Protein AF-A0A800JNF4-F1 (afdb_monomer)

Foldseek 3Di:
DLVLLVLLVVLPDQEAEDEWEAFQNDGDPCCCVVCVQCVDPNNLQRAYAYEYAQDQCQDPAPDDDPPDDGPDVVSDGFDFLVRLLVVLVVCVVPPQPRPRQDDQVQAGEYEYQAQQSNCVRLPQVRLLNSLVVNQVVCVVVVGHGYQYEYEPDDLVCLLPCVVSPHAEYEYLDQDDPQPDDQEAEPLVRLVVQLVCQVVSCVSNVHAYAYEAWQWWALCLSCPVVDDDQDCDPPNGRGYDNGDLQSSLVSLLSNVVVQCVPPNPSGHHHYNHCDPVNTPTHQAADPPQGNSNSNSSSVSD

Sequence (300 aa):
MGQRLALARDHGIDGIVAGFFWCRGKRVFEQALNQGILGSAEGSTMDYCLMWANRLPRHVLPVKRRDLPVIVGSRLVSTDEEDFLALVEHLAQEHFTRPNYLRVQGRCYLSIYDSTHFVRELGWEGTRRAIESARLWLKNQGLPDLYLVAIDPAPEIAGDVRQLGFDGVTHYVHLPEWKGPQQQDYWECATRRAGQWAAIARMADLPYAPSIATGWDASARAADFGPERPDKYPWSPVVTGEHPELFHQAVRRGISFVEANEGEDGLLMIASLNEWSEGHYLEPDERFGYGWLEALRGAL

Radius of gyration: 19.11 Å; Cα contacts (8 Å, |Δi|>4): 529; chains: 1; bounding box: 44×46×50 Å

Nearest PDB structures (foldseek):
  5ngw-assembly1_A  TM=6.223E-01  e=4.917E-10  Ochrovirga pacifica
  3txv-assembly1_A  TM=4.631E-01  e=5.864E-02  Sinorhizobium meliloti
  5u0v-assembly1_A  TM=3.817E-01  e=1.826E-01  Escherichia coli CFT073
  7s2m-assembly1_A  TM=2.767E-01  e=7.016E-02  uncultured bacterium
  4ej0-assembly1_A  TM=2.921E-01  e=2.389E+00  Burkholderia thailandensis E264

Mean predicted aligned error: 4.69 Å

pLDDT: mean 91.98, std 11.62, range [44.41, 98.81]

Solvent-accessible surface area (backbone atoms only — not comparable to full-atom values): 16186 Å² total; per-residue (Å²): 92,31,69,59,51,47,53,42,42,79,30,70,45,75,57,47,78,42,83,37,44,65,55,84,91,46,71,54,79,55,58,57,51,56,54,32,37,54,57,20,79,46,34,60,64,41,28,29,38,41,27,36,40,72,59,73,76,69,44,100,49,97,63,89,57,88,89,50,86,70,62,58,72,90,72,64,74,84,68,45,49,67,42,51,30,52,49,49,54,50,43,45,74,78,39,64,74,44,90,39,41,40,54,58,96,72,12,38,45,37,30,33,54,48,30,49,56,53,39,66,63,39,32,71,68,41,35,28,50,23,50,52,50,37,39,53,50,30,51,75,72,74,43,65,43,74,33,34,29,33,15,57,51,44,81,94,47,25,69,42,38,45,81,39,63,41,59,29,35,36,39,67,68,62,58,68,62,83,90,54,62,51,68,40,52,34,65,63,41,51,53,54,51,62,73,40,49,69,55,50,23,60,45,29,66,35,57,56,29,50,33,49,53,55,43,26,34,27,41,73,69,36,71,89,68,57,90,75,75,58,94,39,76,47,53,20,48,29,47,38,82,58,45,39,71,59,40,19,54,50,48,39,51,47,52,56,50,25,47,76,76,57,33,93,85,41,56,77,43,69,29,29,64,70,43,64,61,38,44,14,42,39,60,67,48,95,89,57,39,56,35,49,36,53,21,48,40,73,44,109

Structure (mmCIF, N/CA/C/O backbone):
data_AF-A0A800JNF4-F1
#
_entry.id   AF-A0A800JNF4-F1
#
loop_
_atom_site.group_PDB
_atom_site.id
_atom_site.type_symbol
_atom_site.label_atom_id
_atom_site.label_alt_id
_atom_site.label_comp_id
_atom_site.label_asym_id
_atom_site.label_entity_id
_atom_site.label_seq_id
_atom_site.pdbx_PDB_ins_code
_atom_site.Cartn_x
_atom_site.Cartn_y
_atom_site.Cartn_z
_atom_site.occupancy
_atom_site.B_iso_or_equiv
_atom_site.auth_seq_id
_atom_site.auth_comp_id
_atom_site.auth_asym_id
_atom_site.auth_atom_id
_atom_site.pdbx_PDB_model_num
ATOM 1 N N . MET A 1 1 ? -13.215 8.366 -12.348 1.00 89.06 1 MET A N 1
ATOM 2 C CA . MET A 1 1 ? -12.865 7.592 -11.139 1.00 89.06 1 MET A CA 1
ATOM 3 C C . MET A 1 1 ? -13.905 6.518 -10.858 1.00 89.06 1 MET A C 1
ATOM 5 O O . MET A 1 1 ? -13.529 5.364 -10.920 1.00 89.06 1 MET A O 1
ATOM 9 N N . GLY A 1 2 ? -15.189 6.853 -10.681 1.00 90.69 2 GLY A N 1
ATOM 10 C CA . GLY A 1 2 ? -16.261 5.866 -10.444 1.00 90.69 2 GLY A CA 1
ATOM 11 C C . GLY A 1 2 ? -16.225 4.612 -11.334 1.00 90.69 2 GLY A C 1
ATOM 12 O O . GLY A 1 2 ? -16.152 3.503 -10.825 1.00 90.69 2 GLY A O 1
ATOM 13 N N . GLN A 1 3 ? -16.110 4.777 -12.658 1.00 92.69 3 GLN A N 1
ATOM 14 C CA . GLN A 1 3 ? -15.966 3.649 -13.598 1.00 92.69 3 GLN A CA 1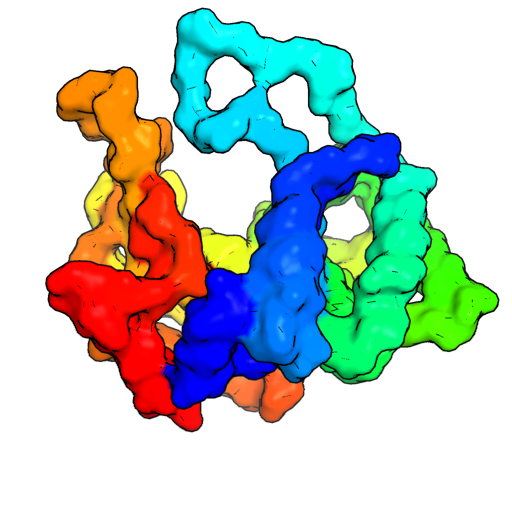
ATOM 15 C C . GLN A 1 3 ? -14.745 2.749 -13.331 1.00 92.69 3 GLN A C 1
ATOM 17 O O . GLN A 1 3 ? -14.833 1.542 -13.511 1.00 92.69 3 GLN A O 1
ATOM 22 N N . ARG A 1 4 ? -13.613 3.318 -12.891 1.00 94.19 4 ARG A N 1
ATOM 23 C CA . ARG A 1 4 ? -12.404 2.551 -12.536 1.00 94.19 4 ARG A CA 1
ATOM 24 C C . ARG A 1 4 ? -12.654 1.702 -11.287 1.00 94.19 4 ARG A C 1
ATOM 26 O O . ARG A 1 4 ? -12.223 0.559 -11.233 1.00 94.19 4 ARG A O 1
ATOM 33 N N . LEU A 1 5 ? -13.393 2.248 -10.318 1.00 95.31 5 LEU A N 1
ATOM 34 C CA . LEU A 1 5 ? -13.779 1.551 -9.088 1.00 95.31 5 LEU A CA 1
ATOM 35 C C . LEU A 1 5 ? -14.801 0.441 -9.350 1.00 95.31 5 LEU A C 1
ATOM 37 O O . LEU A 1 5 ? -14.651 -0.652 -8.815 1.00 95.31 5 LEU A O 1
ATOM 41 N N . ALA A 1 6 ? -15.809 0.699 -10.191 1.00 95.25 6 ALA A N 1
ATOM 42 C CA . ALA A 1 6 ? -16.735 -0.340 -10.644 1.00 95.25 6 ALA A CA 1
ATOM 43 C C . ALA A 1 6 ? -15.976 -1.476 -11.332 1.00 95.25 6 ALA A C 1
ATOM 45 O O . ALA A 1 6 ? -16.138 -2.630 -10.961 1.00 95.25 6 ALA A O 1
ATOM 46 N N . LEU A 1 7 ? -15.075 -1.138 -12.258 1.00 96.38 7 LEU A N 1
ATOM 47 C CA . LEU A 1 7 ? -14.292 -2.133 -12.976 1.00 96.38 7 LEU A CA 1
ATOM 48 C C . LEU A 1 7 ? -13.421 -2.983 -12.039 1.00 96.38 7 LEU A C 1
ATOM 50 O O . LEU A 1 7 ? -13.389 -4.200 -12.194 1.00 96.38 7 LEU A O 1
ATOM 54 N N . ALA A 1 8 ? -12.743 -2.364 -11.067 1.00 96.56 8 ALA A N 1
ATOM 55 C CA . ALA A 1 8 ? -11.958 -3.081 -10.063 1.00 96.56 8 ALA A CA 1
ATOM 56 C C . ALA A 1 8 ? -12.835 -4.045 -9.244 1.00 96.56 8 ALA A C 1
ATOM 58 O O . ALA A 1 8 ? -12.492 -5.215 -9.086 1.00 96.56 8 ALA A O 1
ATOM 59 N N . ARG A 1 9 ? -13.999 -3.574 -8.784 1.00 96.19 9 ARG A N 1
ATOM 60 C CA . ARG A 1 9 ? -14.965 -4.377 -8.022 1.00 96.19 9 ARG A CA 1
ATOM 61 C C . ARG A 1 9 ? -15.516 -5.553 -8.825 1.00 96.19 9 ARG A C 1
ATOM 63 O O . ARG A 1 9 ? -15.558 -6.668 -8.320 1.00 96.19 9 ARG A O 1
ATOM 70 N N . ASP A 1 10 ? -15.873 -5.331 -10.087 1.00 96.56 10 ASP A N 1
ATOM 71 C CA . ASP A 1 10 ? -16.399 -6.368 -10.987 1.00 96.56 10 ASP A CA 1
ATOM 72 C C . ASP A 1 10 ? -15.370 -7.478 -11.286 1.00 96.56 10 ASP A C 1
ATOM 74 O O . ASP A 1 10 ? -15.731 -8.559 -11.763 1.00 96.56 10 ASP A O 1
ATOM 78 N N . HIS A 1 11 ? -14.092 -7.221 -10.988 1.00 97.75 11 HIS A N 1
ATOM 79 C CA . HIS A 1 11 ? -12.979 -8.165 -11.109 1.00 97.75 11 HIS A CA 1
ATOM 80 C C . HIS A 1 11 ? -12.435 -8.640 -9.755 1.00 97.75 11 HIS A C 1
ATOM 82 O O . HIS A 1 11 ? -11.360 -9.232 -9.704 1.00 97.75 11 HIS A O 1
ATOM 88 N N . GLY A 1 12 ? -13.204 -8.434 -8.682 1.00 96.00 12 GLY A N 1
ATOM 89 C CA . GLY A 1 12 ? -12.958 -9.030 -7.372 1.00 96.00 12 GLY A CA 1
ATOM 90 C C . GLY A 1 12 ? -11.971 -8.276 -6.484 1.00 96.00 12 GLY A C 1
ATOM 91 O O . GLY A 1 12 ? -11.362 -8.874 -5.609 1.00 96.00 12 GLY A O 1
ATOM 92 N N . ILE A 1 13 ? -11.806 -6.965 -6.689 1.00 97.44 13 ILE A N 1
ATOM 93 C CA . ILE A 1 13 ? -11.203 -6.097 -5.671 1.00 97.44 13 ILE A CA 1
ATOM 94 C C . ILE A 1 13 ? -12.271 -5.722 -4.640 1.00 97.44 13 ILE A C 1
ATOM 96 O O . ILE A 1 13 ? -13.228 -5.017 -4.971 1.00 97.44 13 ILE A O 1
ATOM 100 N N . ASP A 1 14 ? -12.064 -6.129 -3.389 1.00 95.94 14 ASP A N 1
ATOM 101 C CA . ASP A 1 14 ? -12.986 -5.835 -2.284 1.00 95.94 14 ASP A CA 1
ATOM 102 C C . ASP A 1 14 ? -12.938 -4.364 -1.859 1.00 95.94 14 ASP A C 1
ATOM 104 O O . ASP A 1 14 ? -13.970 -3.733 -1.625 1.00 95.94 14 ASP A O 1
ATOM 108 N N . GLY A 1 15 ? -11.737 -3.778 -1.825 1.00 96.38 15 GLY A N 1
ATOM 109 C CA . GLY A 1 15 ? -11.555 -2.389 -1.432 1.00 96.38 15 GLY A CA 1
ATOM 110 C C . GLY A 1 15 ? -10.270 -1.745 -1.936 1.00 96.38 15 GLY A C 1
ATOM 111 O O . GLY A 1 15 ? -9.364 -2.407 -2.437 1.00 96.38 15 GLY A O 1
ATOM 112 N N . ILE A 1 16 ? -10.200 -0.417 -1.824 1.00 97.19 16 ILE A N 1
ATOM 113 C CA . ILE A 1 16 ? -9.059 0.383 -2.295 1.00 97.19 16 ILE A CA 1
ATOM 114 C C . ILE A 1 16 ? -8.264 0.956 -1.126 1.00 97.19 16 ILE A C 1
ATOM 116 O O . ILE A 1 16 ? -8.815 1.607 -0.239 1.00 97.19 16 ILE A O 1
ATOM 120 N N . VAL A 1 17 ? -6.941 0.813 -1.192 1.00 97.56 17 VAL A N 1
ATOM 121 C CA . VAL A 1 17 ? -6.011 1.563 -0.344 1.00 97.56 17 VAL A CA 1
ATOM 122 C C . VAL A 1 17 ? -5.719 2.908 -1.010 1.00 97.56 17 VAL A C 1
ATOM 124 O O . VAL A 1 17 ? -5.073 2.965 -2.056 1.00 97.56 17 VAL A O 1
ATOM 127 N N . ALA A 1 18 ? -6.193 4.006 -0.426 1.00 96.38 18 ALA A N 1
ATOM 128 C CA . ALA A 1 18 ? -5.922 5.347 -0.934 1.00 96.38 18 ALA A CA 1
ATOM 129 C C . ALA A 1 18 ? -4.733 5.990 -0.206 1.00 96.38 18 ALA A C 1
ATOM 131 O O . ALA A 1 18 ? -4.670 6.023 1.025 1.00 96.38 18 ALA A O 1
ATOM 132 N N . GLY A 1 19 ? -3.797 6.548 -0.977 1.00 94.38 19 GLY A N 1
ATOM 133 C CA . GLY A 1 19 ? -2.695 7.336 -0.433 1.00 94.38 19 GLY A CA 1
ATOM 134 C C . GLY A 1 19 ? -3.208 8.600 0.259 1.00 94.38 19 GLY A C 1
ATOM 135 O O . GLY A 1 19 ? -3.925 9.404 -0.339 1.00 94.38 19 GLY A O 1
ATOM 136 N N . PHE A 1 20 ? -2.818 8.785 1.516 1.00 94.25 20 PHE A N 1
ATOM 137 C CA . PHE A 1 20 ? -3.181 9.925 2.343 1.00 94.25 20 PHE A CA 1
ATOM 138 C C . PHE A 1 20 ? -1.931 10.707 2.739 1.00 94.25 20 PHE A C 1
ATOM 140 O O . PHE A 1 20 ? -0.998 10.160 3.327 1.00 94.25 20 PHE A O 1
ATOM 147 N N . PHE A 1 21 ? -1.909 12.002 2.431 1.00 90.81 21 PHE A N 1
ATOM 148 C CA . PHE A 1 21 ? -0.771 12.867 2.724 1.00 90.81 21 PHE A CA 1
ATOM 149 C C . PHE A 1 21 ? -1.098 13.788 3.889 1.00 90.81 21 PHE A C 1
ATOM 151 O O . PHE A 1 21 ? -1.992 14.632 3.799 1.00 90.81 21 PHE A O 1
ATOM 158 N N . TRP A 1 22 ? -0.316 13.652 4.953 1.00 89.56 22 TRP A N 1
ATOM 159 C CA . TRP A 1 22 ? -0.441 14.443 6.167 1.00 89.56 22 TRP A CA 1
ATOM 160 C C . TRP A 1 22 ? 0.916 14.895 6.671 1.00 89.56 22 TRP A C 1
ATOM 162 O O . TRP A 1 22 ? 1.893 14.149 6.613 1.00 89.56 22 TRP A O 1
ATOM 172 N N . CYS A 1 23 ? 0.940 16.125 7.171 1.00 83.25 23 CYS A N 1
ATOM 173 C CA . CYS A 1 23 ? 2.119 16.784 7.690 1.00 83.25 23 CYS A CA 1
ATOM 174 C C . CYS A 1 23 ? 1.680 17.928 8.627 1.00 83.25 23 CYS A C 1
ATOM 176 O O . CYS A 1 23 ? 1.475 19.058 8.167 1.00 83.25 23 CYS A O 1
ATOM 178 N N . ARG A 1 24 ? 1.502 17.665 9.930 1.00 84.75 24 ARG A N 1
ATOM 179 C CA . ARG A 1 24 ? 1.086 18.670 10.936 1.00 84.75 24 ARG A CA 1
ATOM 180 C C . ARG A 1 24 ? -0.127 19.493 10.517 1.00 84.75 24 ARG A C 1
ATOM 182 O O . ARG A 1 24 ? -0.067 20.721 10.435 1.00 84.75 24 ARG A O 1
ATOM 189 N N . GLY A 1 25 ? -1.208 18.804 10.163 1.00 83.25 25 GLY A N 1
ATOM 190 C CA . GLY A 1 25 ? -2.455 19.421 9.698 1.00 83.25 25 GLY A CA 1
ATOM 191 C C . GLY A 1 25 ? -2.437 19.898 8.246 1.00 83.25 25 GLY A C 1
ATOM 192 O O . GLY A 1 25 ? -3.485 20.236 7.699 1.00 83.25 25 GLY A O 1
ATOM 193 N N . LYS A 1 26 ? -1.276 19.909 7.578 1.00 82.12 26 LYS A N 1
ATOM 194 C CA . LYS A 1 26 ? -1.194 20.193 6.141 1.00 82.12 26 LYS A CA 1
ATOM 195 C C . LYS A 1 26 ? -1.494 18.928 5.351 1.00 82.12 26 LYS A C 1
ATOM 197 O O . LYS A 1 26 ? -0.924 17.872 5.623 1.00 82.12 26 LYS A O 1
ATOM 202 N N . ARG A 1 27 ? -2.335 19.074 4.330 1.00 84.38 27 ARG A N 1
ATOM 203 C CA . ARG A 1 27 ? -2.738 18.006 3.411 1.00 84.38 27 ARG A CA 1
ATOM 204 C C . ARG A 1 27 ? -2.430 18.410 1.975 1.00 84.38 27 ARG A C 1
ATOM 206 O O . ARG A 1 27 ? -2.434 19.594 1.638 1.00 84.38 27 ARG A O 1
ATOM 213 N N . VAL A 1 28 ? -2.130 17.422 1.139 1.00 82.81 28 VAL A N 1
ATOM 214 C CA . VAL A 1 28 ? -1.917 17.586 -0.307 1.00 82.81 28 VAL A CA 1
ATOM 215 C C . VAL A 1 28 ? -2.563 16.423 -1.051 1.00 82.81 28 VAL A C 1
ATOM 217 O O . VAL A 1 28 ? -2.805 15.372 -0.468 1.00 82.81 28 VAL A O 1
ATOM 220 N N . PHE A 1 29 ? -2.861 16.618 -2.338 1.00 84.19 29 PHE A N 1
ATOM 221 C CA . PHE A 1 29 ? -3.461 15.599 -3.213 1.00 84.19 29 PHE A CA 1
ATOM 222 C C . PHE A 1 29 ? -4.814 15.027 -2.730 1.00 84.19 29 PHE A C 1
ATOM 224 O O . PHE A 1 29 ? -5.288 14.018 -3.244 1.00 84.19 29 PHE A O 1
ATOM 231 N N . GLU A 1 30 ? -5.496 15.717 -1.809 1.00 86.38 30 GLU A N 1
ATOM 232 C CA . GLU A 1 30 ? -6.756 15.265 -1.195 1.00 86.38 30 GLU A CA 1
ATOM 233 C C . GLU A 1 30 ? -7.932 15.169 -2.180 1.00 86.38 30 GLU A C 1
ATOM 235 O O . GLU A 1 30 ? -8.890 14.442 -1.938 1.00 86.38 30 GLU A O 1
ATOM 240 N N . GLN A 1 31 ? -7.861 15.867 -3.317 1.00 89.75 31 GLN A N 1
ATOM 241 C CA . GLN A 1 31 ? -8.925 15.866 -4.324 1.00 89.75 31 GLN A CA 1
ATOM 242 C C . GLN A 1 31 ? -9.143 14.481 -4.947 1.00 89.75 31 GLN A C 1
ATOM 244 O O . GLN A 1 31 ? -10.287 14.120 -5.224 1.00 89.75 31 GLN A O 1
ATOM 249 N N . ALA A 1 32 ? -8.081 13.686 -5.125 1.00 89.50 32 ALA A N 1
ATOM 250 C CA . ALA A 1 32 ? -8.201 12.337 -5.677 1.00 89.50 32 ALA A CA 1
ATOM 251 C C . ALA A 1 32 ? -9.061 11.439 -4.772 1.00 89.50 32 ALA A C 1
ATOM 253 O O . ALA A 1 32 ? -9.963 10.759 -5.260 1.00 89.50 32 ALA A O 1
ATOM 254 N N . LEU A 1 33 ? -8.841 11.510 -3.455 1.00 93.06 33 LEU A N 1
ATOM 255 C CA . LEU A 1 33 ? -9.650 10.806 -2.465 1.00 93.06 33 LEU A CA 1
ATOM 256 C C . LEU A 1 33 ? -11.048 11.426 -2.345 1.00 93.06 33 LEU A C 1
ATOM 258 O O . LEU A 1 33 ? -12.040 10.748 -2.590 1.00 93.06 33 LEU A O 1
ATOM 262 N N . ASN A 1 34 ? -11.140 12.716 -2.019 1.00 92.88 34 ASN A N 1
ATOM 263 C CA . ASN A 1 34 ? -12.397 13.352 -1.616 1.00 92.88 34 ASN A CA 1
ATOM 264 C C . ASN A 1 34 ? -13.387 13.519 -2.772 1.00 92.88 34 ASN A C 1
ATOM 266 O O . ASN A 1 34 ? -14.576 13.270 -2.603 1.00 92.88 34 ASN A O 1
ATOM 270 N N . GLN A 1 35 ? -12.910 13.946 -3.943 1.00 91.56 35 GLN A N 1
ATOM 271 C CA . GLN A 1 35 ? -13.765 14.188 -5.109 1.00 91.56 35 GLN A CA 1
ATOM 272 C C . GLN A 1 35 ? -13.778 12.981 -6.046 1.00 91.56 35 GLN A C 1
ATOM 274 O O . GLN A 1 35 ? -14.825 12.623 -6.576 1.00 91.56 35 GLN A O 1
ATOM 279 N N . GLY A 1 36 ? -12.618 12.351 -6.249 1.00 90.25 36 GLY A N 1
ATOM 280 C CA . GLY A 1 36 ? -12.483 11.214 -7.150 1.00 90.25 36 GLY A CA 1
ATOM 281 C C . GLY A 1 36 ? -13.135 9.952 -6.594 1.00 90.25 36 GLY A C 1
ATOM 282 O O . GLY A 1 36 ? -14.069 9.433 -7.202 1.00 90.25 36 GLY A O 1
ATOM 283 N N . ILE A 1 37 ? -12.616 9.435 -5.480 1.00 92.69 37 ILE A N 1
ATOM 284 C CA . ILE A 1 37 ? -13.077 8.170 -4.896 1.00 92.69 37 ILE A CA 1
ATOM 285 C C . ILE A 1 37 ? -14.385 8.411 -4.140 1.00 92.69 37 ILE A C 1
ATOM 287 O O . ILE A 1 37 ? -15.452 8.012 -4.603 1.00 92.69 37 ILE A O 1
ATOM 291 N N . LEU A 1 38 ? -14.321 9.141 -3.027 1.00 93.38 38 LEU A N 1
ATOM 292 C CA . LEU A 1 38 ? -15.431 9.303 -2.084 1.00 93.38 38 LEU A CA 1
ATOM 293 C C . LEU A 1 38 ? -16.579 10.159 -2.631 1.00 93.38 38 LEU A C 1
ATOM 295 O O . LEU A 1 38 ? -17.699 10.047 -2.140 1.00 93.38 38 LEU A O 1
ATOM 299 N N . GLY A 1 39 ? -16.301 11.010 -3.621 1.00 93.12 39 GLY A N 1
ATOM 300 C CA . GLY A 1 39 ? -17.294 11.842 -4.301 1.00 93.12 39 GLY A CA 1
ATOM 301 C C . GLY A 1 39 ? -18.020 11.139 -5.452 1.00 93.12 39 GLY A C 1
ATOM 302 O O . GLY A 1 39 ? -18.975 11.695 -5.990 1.00 93.12 39 GLY A O 1
ATOM 303 N N . SER A 1 40 ? -17.589 9.934 -5.842 1.00 94.25 40 SER A N 1
ATOM 304 C CA . SER A 1 40 ? -18.265 9.134 -6.871 1.00 94.25 40 SER A CA 1
ATOM 305 C C . SER A 1 40 ? -19.338 8.222 -6.272 1.00 94.25 40 SER A C 1
ATOM 307 O O . SER A 1 40 ? -19.213 7.775 -5.131 1.00 94.25 40 SER A O 1
ATOM 309 N N . ALA A 1 41 ? -20.381 7.905 -7.047 1.00 93.31 41 ALA A N 1
ATOM 310 C CA . ALA A 1 41 ? -21.440 6.995 -6.607 1.00 93.31 41 ALA A CA 1
ATOM 311 C C . ALA A 1 41 ? -20.870 5.608 -6.264 1.00 93.31 41 ALA A C 1
ATOM 313 O O . ALA A 1 41 ? -21.167 5.040 -5.214 1.00 93.31 41 ALA A O 1
ATOM 314 N N . GLU A 1 42 ? -19.970 5.102 -7.103 1.00 93.75 42 GLU A N 1
ATOM 315 C CA . GLU A 1 42 ? -19.306 3.819 -6.917 1.00 93.75 42 GLU A CA 1
ATOM 316 C C . GLU A 1 42 ? -18.406 3.835 -5.677 1.00 93.75 42 GLU A C 1
ATOM 318 O O . GLU A 1 42 ? -18.499 2.934 -4.847 1.00 93.75 42 GLU A O 1
ATOM 323 N N . GLY A 1 43 ? -17.573 4.863 -5.500 1.00 89.56 43 GLY A N 1
ATOM 324 C CA . GLY A 1 43 ? -16.663 4.954 -4.355 1.00 89.56 43 GLY A CA 1
ATOM 325 C C . GLY A 1 43 ? -17.343 5.292 -3.027 1.00 89.56 43 GLY A C 1
ATOM 326 O O . GLY A 1 43 ? -16.762 5.053 -1.974 1.00 89.56 43 GLY A O 1
ATOM 327 N N . SER A 1 44 ? -18.589 5.777 -3.045 1.00 89.31 44 SER A N 1
ATOM 328 C CA . SER A 1 44 ? -19.395 5.934 -1.825 1.00 89.31 44 SER A CA 1
ATOM 329 C C . SER A 1 44 ? -19.838 4.601 -1.204 1.00 89.31 44 SER A C 1
ATOM 331 O O . SER A 1 44 ? -20.259 4.579 -0.051 1.00 89.31 44 SER A O 1
ATOM 333 N N . THR A 1 45 ? -19.736 3.503 -1.963 1.00 91.25 45 THR A N 1
ATOM 334 C CA . THR A 1 45 ? -20.148 2.151 -1.546 1.00 91.25 45 THR A CA 1
ATOM 335 C C . THR A 1 45 ? -19.025 1.120 -1.599 1.00 91.25 45 THR A C 1
ATOM 337 O O . THR A 1 45 ? -19.171 0.060 -1.009 1.00 91.25 45 THR A O 1
ATOM 340 N N . MET A 1 46 ? -17.921 1.404 -2.298 1.00 94.94 46 MET A N 1
ATOM 341 C CA . MET A 1 46 ? -16.740 0.538 -2.295 1.00 94.94 46 MET A CA 1
ATOM 342 C C . MET A 1 46 ? -16.021 0.638 -0.959 1.00 94.94 46 MET A C 1
ATOM 344 O O . MET A 1 46 ? -15.812 1.758 -0.482 1.00 94.94 46 MET A O 1
ATOM 348 N N . ASP A 1 47 ? -15.592 -0.489 -0.401 1.00 97.00 47 ASP A N 1
ATOM 349 C CA . ASP A 1 47 ? -14.760 -0.450 0.790 1.00 97.00 47 ASP A CA 1
ATOM 350 C C . ASP A 1 47 ? -13.429 0.239 0.483 1.00 97.00 47 ASP A C 1
ATOM 352 O O . ASP A 1 47 ? -12.864 0.143 -0.612 1.00 97.00 47 ASP A O 1
ATOM 356 N N . TYR A 1 48 ? -12.932 1.008 1.442 1.00 97.75 48 TYR A N 1
ATOM 357 C CA . TYR A 1 48 ? -11.658 1.691 1.287 1.00 97.75 48 TYR A CA 1
ATOM 358 C C . TYR A 1 48 ? -10.947 1.856 2.622 1.00 97.75 48 TYR A C 1
ATOM 360 O O . TYR A 1 48 ? -11.562 1.902 3.687 1.00 97.75 48 TYR A O 1
ATOM 368 N N . CYS A 1 49 ? -9.634 2.006 2.557 1.00 98.12 49 CYS A N 1
ATOM 369 C CA . CYS A 1 49 ? -8.813 2.392 3.692 1.00 98.12 49 CYS A CA 1
ATOM 370 C C . CYS A 1 49 ? -7.691 3.325 3.246 1.00 98.12 49 CYS A C 1
ATOM 372 O O . CYS A 1 49 ? -7.582 3.689 2.071 1.00 98.12 49 CYS A O 1
ATOM 374 N N . LEU A 1 50 ? -6.880 3.761 4.205 1.00 98.31 50 LEU A N 1
ATOM 375 C CA . LEU A 1 50 ? -5.857 4.766 3.972 1.00 98.31 50 LEU A CA 1
ATOM 376 C C . LEU A 1 50 ? -4.460 4.220 4.241 1.00 98.31 50 LEU A C 1
ATOM 378 O O . LEU A 1 50 ? -4.222 3.506 5.216 1.00 98.31 50 LEU A O 1
ATOM 382 N N . MET A 1 51 ? -3.536 4.633 3.381 1.00 97.69 51 MET A N 1
ATOM 383 C CA . MET A 1 51 ? -2.100 4.508 3.583 1.00 97.69 51 MET A CA 1
ATOM 384 C C . MET A 1 51 ? -1.528 5.899 3.814 1.00 97.69 51 MET A C 1
ATOM 386 O O . MET A 1 51 ? -1.541 6.739 2.913 1.00 97.69 51 MET A O 1
ATOM 390 N N . TRP A 1 52 ? -0.998 6.156 5.004 1.00 96.25 52 TRP A N 1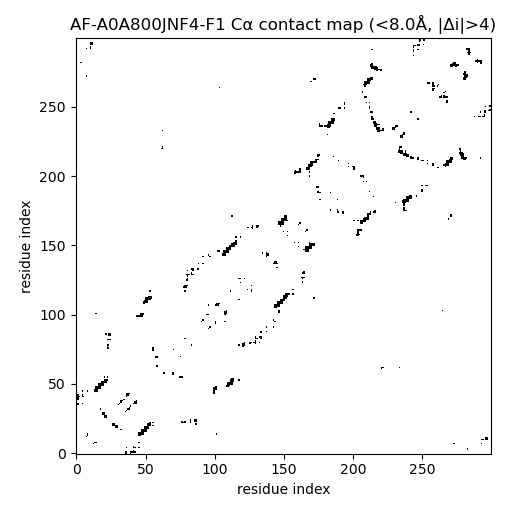
ATOM 391 C CA . TRP A 1 52 ? -0.305 7.400 5.285 1.00 96.25 52 TRP A CA 1
ATOM 392 C C . TRP A 1 52 ? 1.050 7.419 4.572 1.00 96.25 52 TRP A C 1
ATOM 394 O O . TRP A 1 52 ? 2.001 6.732 4.955 1.00 96.25 52 TRP A O 1
ATOM 404 N N . ALA A 1 53 ? 1.140 8.249 3.534 1.00 91.75 53 ALA A N 1
ATOM 405 C CA . ALA A 1 53 ? 2.372 8.581 2.836 1.00 91.75 53 ALA A CA 1
ATOM 406 C C . ALA A 1 53 ? 3.206 9.545 3.700 1.00 91.75 53 ALA A C 1
ATOM 408 O O . ALA A 1 53 ? 3.341 10.733 3.404 1.00 91.75 53 ALA A O 1
ATOM 409 N N . ASN A 1 54 ? 3.772 9.021 4.790 1.00 88.56 54 ASN A N 1
ATOM 410 C CA . ASN A 1 54 ? 4.557 9.745 5.802 1.00 88.56 54 ASN A CA 1
ATOM 411 C C . ASN A 1 54 ? 5.927 10.240 5.303 1.00 88.56 54 ASN A C 1
ATOM 413 O O . ASN A 1 54 ? 6.755 10.741 6.060 1.00 88.56 54 ASN A O 1
ATOM 417 N N . ARG A 1 55 ? 6.189 10.114 4.003 1.00 75.88 55 ARG A N 1
ATOM 418 C CA . ARG A 1 55 ? 7.275 10.803 3.324 1.00 75.88 55 ARG A CA 1
ATOM 419 C C . ARG A 1 55 ? 6.690 12.027 2.647 1.00 75.88 55 ARG A C 1
ATOM 421 O O . ARG A 1 55 ? 5.904 11.911 1.712 1.00 75.88 55 ARG A O 1
ATOM 428 N N . LEU A 1 56 ? 7.146 13.205 3.063 1.00 62.56 56 LEU A N 1
ATOM 429 C CA . LEU A 1 56 ? 6.886 14.428 2.311 1.00 62.56 56 LEU A CA 1
ATOM 430 C C . LEU A 1 56 ? 7.242 14.207 0.835 1.00 62.56 56 LEU A C 1
ATOM 432 O O . LEU A 1 56 ? 8.340 13.696 0.571 1.00 62.56 56 LEU A O 1
ATOM 436 N N . PRO A 1 57 ? 6.383 14.602 -0.124 1.00 54.66 57 PRO A N 1
ATOM 437 C CA . PRO A 1 57 ? 6.734 14.570 -1.534 1.00 54.66 57 PRO A CA 1
ATOM 438 C C . PRO A 1 57 ? 7.938 15.490 -1.732 1.00 54.66 57 PRO A C 1
ATOM 440 O O . PRO A 1 57 ? 7.833 16.717 -1.777 1.00 54.66 57 PRO A O 1
ATOM 443 N N . ARG A 1 58 ? 9.124 14.875 -1.766 1.00 45.81 58 ARG A N 1
ATOM 444 C CA . ARG A 1 58 ? 10.408 15.579 -1.807 1.00 45.81 58 ARG A CA 1
ATOM 445 C C . ARG A 1 58 ? 10.532 16.399 -3.081 1.00 45.81 58 ARG A C 1
ATOM 447 O O . ARG A 1 58 ? 11.119 17.467 -3.090 1.00 45.81 58 ARG A O 1
ATOM 454 N N . HIS A 1 59 ? 9.896 15.937 -4.138 1.00 44.41 59 HIS A N 1
ATOM 455 C CA . HIS A 1 59 ? 9.645 16.663 -5.361 1.00 44.41 59 HIS A CA 1
ATOM 456 C C . HIS A 1 59 ? 8.316 16.107 -5.885 1.00 44.41 59 HIS A C 1
ATOM 458 O O . HIS A 1 59 ? 8.020 14.934 -5.669 1.00 44.41 59 HIS A O 1
ATOM 464 N N . VAL A 1 60 ? 7.498 16.931 -6.547 1.00 46.44 60 VAL A N 1
ATOM 465 C CA . VAL A 1 60 ? 6.225 16.500 -7.173 1.00 46.44 60 VAL A CA 1
ATOM 466 C C . VAL A 1 60 ? 6.445 15.349 -8.172 1.00 46.44 60 VAL A C 1
ATOM 468 O O . VAL A 1 60 ? 5.505 14.657 -8.539 1.00 46.44 60 VAL A O 1
ATOM 471 N N . LEU A 1 61 ? 7.701 15.103 -8.559 1.00 47.66 61 LEU A N 1
ATOM 472 C CA . LEU A 1 61 ? 8.134 13.945 -9.318 1.00 47.66 61 LEU A CA 1
ATOM 473 C C . LEU A 1 61 ? 9.261 13.219 -8.561 1.00 47.66 61 LEU A C 1
ATOM 475 O O . LEU A 1 61 ? 10.165 13.872 -8.039 1.00 47.66 61 LEU A O 1
ATOM 479 N N . PRO A 1 62 ? 9.270 11.880 -8.535 1.00 52.38 62 PRO A N 1
ATOM 480 C CA . PRO A 1 62 ? 10.264 11.082 -7.816 1.00 52.38 62 PRO A CA 1
ATOM 481 C C . PRO A 1 62 ? 11.669 11.134 -8.439 1.00 52.38 62 PRO A C 1
ATOM 483 O O . PRO A 1 62 ? 12.611 10.555 -7.899 1.00 52.38 62 PRO A O 1
ATOM 486 N N . VAL A 1 63 ? 11.847 11.863 -9.545 1.00 51.81 63 VAL A N 1
ATOM 487 C CA . VAL A 1 63 ? 13.150 12.075 -10.175 1.00 51.81 63 VAL A CA 1
ATOM 488 C C . VAL A 1 63 ? 13.716 13.443 -9.792 1.00 51.81 63 VAL A C 1
ATOM 490 O O . VAL A 1 63 ? 13.086 14.486 -9.968 1.00 51.81 63 VAL A O 1
ATOM 493 N N . LYS A 1 64 ? 14.940 13.442 -9.253 1.00 54.38 64 LYS A N 1
ATOM 494 C CA . LYS A 1 64 ? 15.638 14.656 -8.815 1.00 54.38 64 LYS A CA 1
ATOM 495 C C . LYS A 1 64 ? 16.039 15.510 -10.021 1.00 54.38 64 LYS A C 1
ATOM 497 O O . LYS A 1 64 ? 17.037 15.222 -10.680 1.00 54.38 64 LYS A O 1
ATOM 502 N N . ARG A 1 65 ? 15.316 16.603 -10.261 1.00 55.78 65 ARG A N 1
ATOM 503 C CA . ARG A 1 65 ? 15.744 17.676 -11.166 1.00 55.78 65 ARG A CA 1
ATOM 504 C C . ARG A 1 65 ? 16.791 18.553 -10.482 1.00 55.78 65 ARG A C 1
ATOM 506 O O . ARG A 1 65 ? 16.476 19.257 -9.530 1.00 55.78 65 ARG A O 1
ATOM 513 N N . ARG A 1 66 ? 18.046 18.475 -10.944 1.00 57.62 66 ARG A N 1
ATOM 514 C CA . ARG A 1 66 ? 19.192 19.217 -10.370 1.00 57.62 66 ARG A CA 1
ATOM 515 C C . ARG A 1 66 ? 19.054 20.739 -10.487 1.00 57.62 66 ARG A C 1
ATOM 517 O O . ARG A 1 66 ? 19.718 21.457 -9.752 1.00 57.62 66 ARG A O 1
ATOM 524 N N . ASP A 1 67 ? 18.236 21.203 -11.422 1.00 63.62 67 ASP A N 1
ATOM 525 C CA . ASP A 1 67 ? 18.007 22.606 -11.761 1.00 63.62 67 ASP A CA 1
ATOM 526 C C . ASP A 1 67 ? 16.850 23.252 -10.978 1.00 63.62 67 ASP A C 1
ATOM 528 O O . ASP A 1 67 ? 16.711 24.473 -10.980 1.00 63.62 67 ASP A O 1
ATOM 532 N N . LEU A 1 68 ? 16.036 22.455 -10.280 1.00 57.16 68 LEU A N 1
ATOM 533 C CA . LEU A 1 68 ? 14.992 22.950 -9.386 1.00 57.16 68 LEU A CA 1
ATOM 534 C C . LEU A 1 68 ? 15.482 22.908 -7.935 1.00 57.16 68 LEU A C 1
ATOM 536 O O . LEU A 1 68 ? 16.190 21.970 -7.560 1.00 57.16 68 LEU A O 1
ATOM 540 N N . PRO A 1 69 ? 15.107 23.888 -7.089 1.00 51.88 69 PRO A N 1
ATOM 541 C CA . PRO A 1 69 ? 15.528 23.890 -5.699 1.00 51.88 69 PRO A CA 1
ATOM 542 C C . PRO A 1 69 ? 15.108 22.581 -5.019 1.00 51.88 69 PRO A C 1
ATOM 544 O O . PRO A 1 69 ? 13.926 22.227 -4.969 1.00 51.88 69 PRO A O 1
ATOM 547 N N . VAL A 1 70 ? 16.113 21.870 -4.498 1.00 53.34 70 VAL A N 1
ATOM 548 C CA . VAL A 1 70 ? 15.965 20.827 -3.477 1.00 53.34 70 VAL A CA 1
ATOM 549 C C . VAL A 1 70 ? 15.052 21.388 -2.392 1.00 53.34 70 VAL A C 1
ATOM 551 O O . VAL A 1 70 ? 15.212 22.555 -2.035 1.00 53.34 70 VAL A O 1
ATOM 554 N N . ILE A 1 71 ? 14.077 20.589 -1.937 1.00 52.66 71 ILE A N 1
ATOM 555 C CA . ILE A 1 71 ? 13.105 20.910 -0.875 1.00 52.66 71 ILE A CA 1
ATOM 556 C C . ILE A 1 71 ? 13.599 22.051 0.016 1.00 52.66 71 ILE A C 1
ATOM 558 O O . ILE A 1 71 ? 14.588 21.899 0.736 1.00 52.66 71 ILE A O 1
ATOM 562 N N . VAL A 1 72 ? 12.901 23.185 -0.014 1.00 54.59 72 VAL A N 1
ATOM 563 C CA . VAL A 1 72 ? 13.168 24.274 0.931 1.00 54.59 72 VAL A CA 1
ATOM 564 C C . VAL A 1 72 ? 13.061 23.690 2.337 1.00 54.59 72 VAL A C 1
ATOM 566 O O . VAL A 1 72 ? 12.052 23.059 2.631 1.00 54.59 72 VAL A O 1
ATOM 569 N N . GLY A 1 73 ? 14.062 2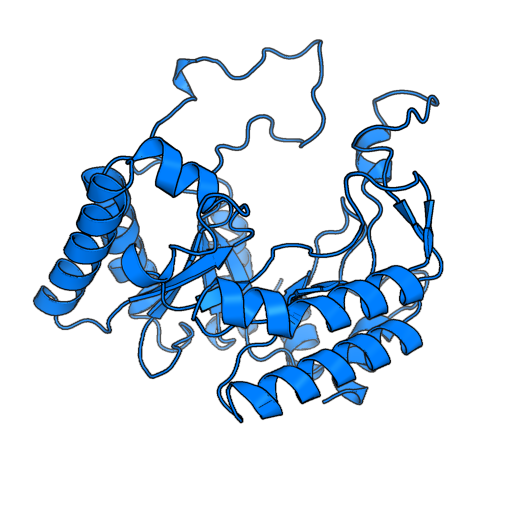3.877 3.202 1.00 55.69 73 GLY A N 1
ATOM 570 C CA . GLY A 1 73 ? 14.101 23.241 4.530 1.00 55.69 73 GLY A CA 1
ATOM 571 C C . GLY A 1 73 ? 12.836 23.454 5.375 1.00 55.69 73 GLY A C 1
ATOM 572 O O . GLY A 1 73 ? 12.472 22.581 6.147 1.00 55.69 73 GLY A O 1
ATOM 573 N N . SER A 1 74 ? 12.092 24.542 5.148 1.00 54.53 74 SER A N 1
ATOM 574 C CA . SER A 1 74 ? 10.780 24.817 5.762 1.00 54.53 74 SER A CA 1
ATOM 575 C C . SER A 1 74 ? 9.644 23.872 5.339 1.00 54.53 74 SER A C 1
ATOM 577 O O . SER A 1 74 ? 8.562 23.902 5.924 1.00 54.53 74 SER A O 1
ATOM 579 N N . ARG A 1 75 ? 9.860 23.060 4.302 1.00 55.00 75 ARG A N 1
ATOM 580 C CA . ARG A 1 75 ? 8.966 21.981 3.875 1.00 55.00 75 ARG A CA 1
ATOM 581 C C . ARG A 1 75 ? 9.314 20.650 4.529 1.00 55.00 75 ARG A C 1
ATOM 583 O O . ARG A 1 75 ? 8.520 19.735 4.375 1.00 55.00 75 ARG A O 1
ATOM 590 N N . LEU A 1 76 ? 10.457 20.530 5.214 1.00 59.75 76 LEU A N 1
ATOM 591 C CA . LEU A 1 76 ? 10.743 19.384 6.072 1.00 59.75 76 LEU A CA 1
ATOM 592 C C . LEU A 1 76 ? 9.943 19.557 7.357 1.00 59.75 76 LEU A C 1
ATOM 594 O O . LEU A 1 76 ? 10.108 20.535 8.081 1.00 59.75 76 LEU A O 1
ATOM 598 N N . VAL A 1 77 ? 9.059 18.611 7.610 1.00 66.31 77 VAL A N 1
ATOM 599 C CA . VAL A 1 77 ? 8.220 18.574 8.795 1.00 66.31 77 VAL A CA 1
ATOM 600 C C . VAL A 1 77 ? 8.383 17.181 9.359 1.00 66.31 77 VAL A C 1
ATOM 602 O O . VAL A 1 77 ? 8.099 16.205 8.669 1.00 66.31 77 VAL A O 1
ATOM 605 N N . SER A 1 78 ? 8.927 17.119 10.567 1.00 75.50 78 SER A N 1
ATOM 606 C CA . SER A 1 78 ? 9.050 15.892 11.338 1.00 75.50 78 SER A CA 1
ATOM 607 C C . SER A 1 78 ? 7.711 15.551 11.979 1.00 75.50 78 SER A C 1
ATOM 609 O O . SER A 1 78 ? 6.994 16.457 12.426 1.00 75.50 78 SER A O 1
ATOM 611 N N . THR A 1 79 ? 7.415 14.261 12.077 1.00 85.56 79 THR A N 1
ATOM 612 C CA . THR A 1 79 ? 6.330 13.769 12.928 1.00 85.56 79 THR A CA 1
ATOM 613 C C . THR A 1 79 ? 6.834 13.548 14.355 1.00 85.56 79 THR A C 1
ATOM 615 O O . THR A 1 79 ? 7.973 13.140 14.579 1.00 85.56 79 THR A O 1
ATOM 618 N N . ASP A 1 80 ? 5.964 13.825 15.319 1.00 91.12 80 ASP A N 1
ATOM 619 C CA . ASP A 1 80 ? 6.096 13.491 16.734 1.00 91.12 80 ASP A CA 1
ATOM 620 C C . ASP A 1 80 ? 4.804 12.809 17.230 1.00 91.12 80 ASP A C 1
ATOM 622 O O . ASP A 1 80 ? 3.887 12.538 16.451 1.00 91.12 80 ASP A O 1
ATOM 626 N N . GLU A 1 81 ? 4.743 12.488 18.524 1.00 94.19 81 GLU A N 1
ATOM 627 C CA . GLU A 1 81 ? 3.585 11.819 19.135 1.00 94.19 81 GLU A CA 1
ATOM 628 C C . GLU A 1 81 ? 2.290 12.642 18.976 1.00 94.19 81 GLU A C 1
ATOM 630 O O . GLU A 1 81 ? 1.236 12.079 18.679 1.00 94.19 81 GLU A O 1
ATOM 635 N N . GLU A 1 82 ? 2.374 13.970 19.117 1.00 94.81 82 GLU A N 1
ATOM 636 C CA . GLU A 1 82 ? 1.231 14.881 18.969 1.00 94.81 82 GLU A CA 1
ATOM 637 C C . GLU A 1 82 ? 0.734 14.945 17.519 1.00 94.81 82 GLU A C 1
ATOM 639 O O . GLU A 1 82 ? -0.472 14.923 17.280 1.00 94.81 82 GLU A O 1
ATOM 644 N N . ASP A 1 83 ? 1.641 14.994 16.540 1.00 94.69 83 ASP A N 1
ATOM 645 C CA . ASP A 1 83 ? 1.293 14.995 15.117 1.00 94.69 83 ASP A CA 1
ATOM 646 C C . ASP A 1 83 ? 0.651 13.673 14.682 1.00 94.69 83 ASP A C 1
ATOM 648 O O . ASP A 1 83 ? -0.326 13.685 13.932 1.00 94.69 83 ASP A O 1
ATOM 652 N N . PHE A 1 84 ? 1.152 12.536 15.178 1.00 96.94 84 PHE A N 1
ATOM 653 C CA . PHE A 1 84 ? 0.535 11.239 14.898 1.00 96.94 84 PHE A CA 1
ATOM 654 C C . PHE A 1 84 ? -0.863 11.131 15.515 1.00 96.94 84 PHE A C 1
ATOM 656 O O . PHE A 1 84 ? -1.791 10.666 14.851 1.00 96.94 84 PHE A O 1
ATOM 663 N N . LEU A 1 85 ? -1.045 11.609 16.751 1.00 97.94 85 LEU A N 1
ATOM 664 C CA . LEU A 1 85 ? -2.373 11.681 17.355 1.00 97.94 85 LEU A CA 1
ATOM 665 C C . LEU A 1 85 ? -3.296 12.581 16.525 1.00 97.94 85 LEU A C 1
ATOM 667 O O . LEU A 1 85 ? -4.373 12.136 16.149 1.00 97.94 85 LEU A O 1
ATOM 671 N N . ALA A 1 86 ? -2.859 13.787 16.154 1.00 97.50 86 ALA A N 1
ATOM 672 C CA . ALA A 1 86 ? -3.650 14.716 15.345 1.00 97.50 86 ALA A CA 1
ATOM 673 C C . ALA A 1 86 ? -4.046 14.133 13.975 1.00 97.50 86 ALA A C 1
ATOM 675 O O . ALA A 1 86 ? -5.161 14.366 13.503 1.00 97.50 86 ALA A O 1
ATOM 676 N N . LEU A 1 87 ? -3.165 13.344 13.346 1.00 97.25 87 LEU A N 1
ATOM 677 C CA . LEU A 1 87 ? -3.509 12.558 12.162 1.00 97.25 87 LEU A CA 1
ATOM 678 C C . LEU A 1 87 ? -4.655 11.590 12.473 1.00 97.25 87 LEU A C 1
ATOM 680 O O . LEU A 1 87 ? -5.661 11.597 11.769 1.00 97.25 87 LEU A O 1
ATOM 684 N N . VAL A 1 88 ? -4.530 10.769 13.517 1.00 98.44 88 VAL A N 1
ATOM 685 C CA . VAL A 1 88 ? -5.555 9.776 13.873 1.00 98.44 88 VAL A CA 1
ATOM 686 C C . VAL A 1 88 ? -6.884 10.438 14.238 1.00 98.44 88 VAL A C 1
ATOM 688 O O . VAL A 1 88 ? -7.924 9.958 13.794 1.00 98.44 88 VAL A O 1
ATOM 691 N N . GLU A 1 89 ? -6.875 11.561 14.959 1.00 98.06 89 GLU A N 1
ATOM 692 C CA . GLU A 1 89 ? -8.084 12.343 15.249 1.00 98.06 89 GLU A CA 1
ATOM 693 C C . GLU A 1 89 ? -8.781 12.792 13.961 1.00 98.06 89 GLU A C 1
ATOM 695 O O . GLU A 1 89 ? -9.997 12.647 13.811 1.00 98.06 89 GLU A O 1
ATOM 700 N N . HIS A 1 90 ? -8.004 13.292 12.999 1.00 97.25 90 HIS A N 1
ATOM 701 C CA . HIS A 1 90 ? -8.523 13.714 11.708 1.00 97.25 90 HIS A CA 1
ATOM 702 C C . HIS A 1 90 ? -9.118 12.545 10.913 1.00 97.25 90 HIS A C 1
ATOM 704 O O . HIS A 1 90 ? -10.234 12.640 10.400 1.00 97.25 90 HIS A O 1
ATOM 710 N N . LEU A 1 91 ? -8.400 11.420 10.835 1.00 98.12 91 LEU A N 1
ATOM 711 C CA . LEU A 1 91 ? -8.886 10.220 10.153 1.00 98.12 91 LEU A CA 1
ATOM 712 C C . LEU A 1 91 ? -10.143 9.660 10.822 1.00 98.12 91 LEU A C 1
ATOM 714 O O . LEU A 1 91 ? -11.057 9.203 10.135 1.00 98.12 91 LEU A O 1
ATOM 718 N N . ALA A 1 92 ? -10.222 9.731 12.148 1.00 97.75 92 ALA A N 1
ATOM 719 C CA . ALA A 1 92 ? -11.383 9.294 12.901 1.00 97.75 92 ALA A CA 1
ATOM 720 C C . ALA A 1 92 ? -12.640 10.092 12.536 1.00 97.75 92 ALA A C 1
ATOM 722 O O . ALA A 1 92 ? -13.694 9.503 12.290 1.00 97.75 92 ALA A O 1
ATOM 723 N N . GLN A 1 93 ? -12.512 11.418 12.461 1.00 95.25 93 GLN A N 1
ATOM 724 C CA . GLN A 1 93 ? -13.613 12.331 12.147 1.00 95.25 93 GLN A CA 1
ATOM 725 C C . GLN A 1 93 ? -14.098 12.180 10.700 1.00 95.25 93 GLN A C 1
ATOM 727 O O . GLN A 1 93 ? -15.301 12.077 10.466 1.00 95.25 93 GLN A O 1
ATOM 732 N N . GLU A 1 94 ? -13.174 12.124 9.740 1.00 94.94 94 GLU A N 1
ATOM 733 C CA . GLU A 1 94 ? -13.507 12.190 8.309 1.00 94.94 94 GLU A CA 1
ATOM 734 C C . GLU A 1 94 ? -13.716 10.816 7.654 1.00 94.94 94 GLU A C 1
ATOM 736 O O . GLU A 1 94 ? -14.387 10.706 6.619 1.00 94.94 94 GLU A O 1
ATOM 741 N N . HIS A 1 95 ? -13.121 9.760 8.222 1.00 96.69 95 HIS A N 1
ATOM 742 C CA . HIS A 1 95 ? -13.001 8.468 7.550 1.00 96.69 95 HIS A CA 1
ATOM 743 C C . HIS A 1 95 ? -13.448 7.268 8.390 1.00 96.69 95 HIS A C 1
ATOM 745 O O . HIS A 1 95 ? -14.305 6.525 7.924 1.00 96.69 95 HIS A O 1
ATOM 751 N N . PHE A 1 96 ? -12.948 7.061 9.612 1.00 97.38 96 PHE A N 1
ATOM 752 C CA . PHE A 1 96 ? -13.199 5.810 10.363 1.00 97.38 96 PHE A CA 1
ATOM 753 C C . PHE A 1 96 ? -14.673 5.576 10.734 1.00 97.38 96 PHE A C 1
ATOM 755 O O . PHE A 1 96 ? -15.093 4.441 10.989 1.00 97.38 96 PHE A O 1
ATOM 762 N N . THR A 1 97 ? -15.465 6.647 10.774 1.00 94.38 97 THR A N 1
ATOM 763 C CA . THR A 1 97 ? -16.910 6.605 11.030 1.00 94.38 97 THR A CA 1
ATOM 764 C C . THR A 1 97 ? -17.738 6.265 9.790 1.00 94.38 97 THR A C 1
ATOM 766 O O . THR A 1 97 ? -18.927 5.966 9.919 1.00 94.38 97 THR A O 1
ATOM 769 N N . ARG A 1 98 ? -17.142 6.280 8.591 1.00 95.56 98 ARG A N 1
ATOM 770 C CA . ARG A 1 98 ? -17.851 5.954 7.351 1.00 95.56 98 ARG A CA 1
ATOM 771 C C . ARG A 1 98 ? -18.212 4.465 7.305 1.00 95.56 98 ARG A C 1
ATOM 773 O O . ARG A 1 98 ? -17.422 3.628 7.742 1.00 95.56 98 ARG A O 1
ATOM 780 N N . PRO A 1 99 ? -19.392 4.116 6.760 1.00 95.00 99 PRO A N 1
ATOM 781 C CA . PRO A 1 99 ? -19.867 2.734 6.741 1.00 95.00 99 PRO A CA 1
ATOM 782 C C . PRO A 1 99 ? -19.028 1.816 5.844 1.00 95.00 99 PRO A C 1
ATOM 784 O O . PRO A 1 99 ? -18.930 0.635 6.142 1.00 95.00 99 PRO A O 1
ATOM 787 N N . ASN A 1 100 ? -18.412 2.364 4.794 1.00 96.00 100 ASN A N 1
ATOM 788 C CA . ASN A 1 100 ? -17.538 1.658 3.855 1.00 96.00 100 ASN A CA 1
ATOM 789 C C . ASN A 1 100 ? -16.041 1.832 4.181 1.00 96.00 100 ASN A C 1
ATOM 791 O O . ASN A 1 100 ? -15.187 1.657 3.314 1.00 96.00 100 ASN A O 1
ATOM 795 N N . TYR A 1 101 ? -15.695 2.259 5.403 1.00 97.81 101 TYR A N 1
ATOM 796 C CA . TYR A 1 101 ? -14.299 2.242 5.834 1.00 97.81 101 TYR A CA 1
ATOM 797 C C . TYR A 1 101 ? -13.915 0.816 6.225 1.00 97.81 101 TYR A C 1
ATOM 799 O O . TYR A 1 101 ? -14.523 0.237 7.128 1.00 97.81 101 TYR A O 1
ATOM 807 N N . LEU A 1 102 ? -12.900 0.266 5.564 1.00 97.31 102 LEU A N 1
ATOM 808 C CA . LEU A 1 102 ? -12.480 -1.116 5.747 1.00 97.31 102 LEU A CA 1
ATOM 809 C C . LEU A 1 102 ? -11.983 -1.342 7.179 1.00 97.31 102 LEU A C 1
ATOM 811 O O . LEU A 1 102 ? -11.166 -0.585 7.725 1.00 97.31 102 LEU A O 1
ATOM 815 N N . ARG A 1 103 ? -12.482 -2.423 7.785 1.00 96.94 103 ARG A N 1
ATOM 816 C CA . ARG A 1 103 ? -12.108 -2.861 9.129 1.00 96.94 103 ARG A CA 1
ATOM 817 C C . ARG A 1 103 ? -11.587 -4.287 9.102 1.00 96.94 103 ARG A C 1
ATOM 819 O O . ARG A 1 103 ? -12.233 -5.167 8.552 1.00 96.94 103 ARG A O 1
ATOM 826 N N . VAL A 1 104 ? -10.471 -4.517 9.780 1.00 96.06 104 VAL A N 1
ATOM 827 C CA . VAL A 1 104 ? -9.893 -5.849 9.980 1.00 96.06 104 VAL A CA 1
ATOM 828 C C . VAL A 1 104 ? -10.188 -6.265 11.410 1.00 96.06 104 VAL A C 1
ATOM 830 O O . VAL A 1 104 ? -9.798 -5.570 12.349 1.00 96.06 104 VAL A O 1
ATOM 833 N N . GLN A 1 105 ? -10.924 -7.364 11.598 1.00 93.94 105 GLN A N 1
ATOM 834 C CA . GLN A 1 105 ? -11.359 -7.821 12.929 1.00 93.94 105 GLN A CA 1
ATOM 835 C C . GLN A 1 105 ? -12.084 -6.709 13.719 1.00 93.94 105 GLN A C 1
ATOM 837 O O . GLN A 1 105 ? -11.863 -6.511 14.914 1.00 93.94 105 GLN A O 1
ATOM 842 N N . GLY A 1 106 ? -12.905 -5.916 13.024 1.00 96.00 106 GLY A N 1
ATOM 843 C CA . GLY A 1 106 ? -13.634 -4.783 13.601 1.00 96.00 106 GLY A CA 1
ATOM 844 C C . GLY A 1 106 ? -12.798 -3.526 13.881 1.00 96.00 106 GLY A C 1
ATOM 845 O O . GLY A 1 106 ? -13.366 -2.536 14.332 1.00 96.00 106 GLY A O 1
ATOM 846 N N . ARG A 1 107 ? -11.491 -3.524 13.591 1.00 97.94 107 ARG A N 1
ATOM 847 C CA . ARG A 1 107 ? -10.565 -2.400 13.815 1.00 97.94 107 ARG A CA 1
ATOM 848 C C . ARG A 1 107 ? -10.301 -1.627 12.523 1.00 97.94 107 ARG A C 1
ATOM 850 O O . ARG A 1 107 ? -10.157 -2.233 11.467 1.00 97.94 107 ARG A O 1
ATOM 857 N N . CYS A 1 108 ? -10.233 -0.301 12.585 1.00 98.38 108 CYS A N 1
ATOM 858 C CA . CYS A 1 108 ? -10.033 0.564 11.420 1.00 98.38 108 CYS A CA 1
ATOM 859 C C . CYS A 1 108 ? -8.628 0.385 10.839 1.00 98.38 108 CYS A C 1
ATOM 861 O O . CYS A 1 108 ? -7.643 0.613 11.539 1.00 98.38 108 CYS A O 1
ATOM 863 N N . TYR A 1 109 ? -8.527 0.007 9.563 1.00 98.69 109 TYR A N 1
ATOM 864 C CA . TYR A 1 109 ? -7.235 -0.164 8.898 1.00 98.69 109 TYR A CA 1
ATOM 865 C C . TYR A 1 109 ? -6.522 1.178 8.689 1.00 98.69 109 TYR A C 1
ATOM 867 O O . TYR A 1 109 ? -7.121 2.134 8.193 1.00 98.69 109 TYR A O 1
ATOM 875 N N . LEU A 1 110 ? -5.223 1.232 8.973 1.00 98.81 110 LEU A N 1
ATOM 876 C CA . LEU A 1 110 ? -4.307 2.282 8.526 1.00 98.81 110 LEU A CA 1
ATOM 877 C C . LEU A 1 110 ? -2.946 1.649 8.238 1.00 98.81 110 LEU A C 1
ATOM 879 O O . LEU A 1 110 ? -2.444 0.887 9.060 1.00 98.81 110 LEU A O 1
ATOM 883 N N . SER A 1 111 ? -2.307 1.996 7.126 1.00 98.69 111 SER A N 1
ATOM 884 C CA . SER A 1 111 ? -0.916 1.603 6.868 1.00 98.69 111 SER A CA 1
ATOM 885 C C . SER A 1 111 ? 0.027 2.800 6.842 1.00 98.69 111 SER A C 1
ATOM 887 O O . SER A 1 111 ? -0.361 3.900 6.451 1.00 98.69 111 SER A O 1
ATOM 889 N N . ILE A 1 112 ? 1.273 2.604 7.276 1.00 98.00 112 ILE A N 1
ATOM 890 C CA . ILE A 1 112 ? 2.322 3.634 7.236 1.00 98.00 112 ILE A CA 1
ATOM 891 C C . ILE A 1 112 ? 3.313 3.273 6.134 1.00 98.00 112 ILE A C 1
ATOM 893 O O . ILE A 1 112 ? 4.034 2.287 6.273 1.00 98.00 112 ILE A O 1
ATOM 897 N N . TYR A 1 113 ? 3.366 4.091 5.075 1.00 95.94 113 TYR A N 1
ATOM 898 C CA . TYR A 1 113 ? 4.160 3.830 3.867 1.00 95.94 113 TYR A CA 1
ATOM 899 C C . TYR A 1 113 ? 5.645 3.571 4.152 1.00 95.94 113 TYR A C 1
ATOM 901 O O . TYR A 1 113 ? 6.204 2.600 3.665 1.00 95.94 113 TYR A O 1
ATOM 909 N N . ASP A 1 114 ? 6.294 4.419 4.950 1.00 94.50 114 ASP A N 1
ATOM 910 C CA . ASP A 1 114 ? 7.687 4.234 5.357 1.00 94.50 114 ASP A CA 1
ATOM 911 C C . ASP A 1 114 ? 7.758 4.038 6.871 1.00 94.50 114 ASP A C 1
ATOM 913 O O . ASP A 1 114 ? 7.992 4.973 7.649 1.00 94.50 114 ASP A O 1
ATOM 917 N N . SER A 1 115 ? 7.503 2.802 7.298 1.00 96.56 115 SER A N 1
ATOM 918 C CA . SER A 1 115 ? 7.437 2.452 8.720 1.00 96.56 115 SER A CA 1
ATOM 919 C C . SER A 1 115 ? 8.792 2.593 9.411 1.00 96.56 115 SER A C 1
ATOM 921 O O . SER A 1 115 ? 8.867 3.078 10.538 1.00 96.56 115 SER A O 1
ATOM 923 N N . THR A 1 116 ? 9.890 2.284 8.717 1.00 95.81 116 THR A N 1
ATOM 924 C CA . THR A 1 116 ? 11.250 2.509 9.232 1.00 95.81 116 THR A CA 1
ATOM 925 C C . THR A 1 116 ? 11.526 3.985 9.486 1.00 95.81 116 THR A C 1
ATOM 927 O O . THR A 1 116 ? 12.151 4.336 10.488 1.00 95.81 116 THR A O 1
ATOM 930 N N . HIS A 1 117 ? 11.060 4.882 8.616 1.00 93.12 117 HIS A N 1
ATOM 931 C CA . HIS A 1 117 ? 11.190 6.313 8.852 1.00 93.12 117 HIS A CA 1
ATOM 932 C C . HIS A 1 117 ? 10.420 6.775 10.076 1.00 93.12 117 HIS A C 1
ATOM 934 O O . HIS A 1 117 ? 10.995 7.530 10.855 1.00 93.12 117 HIS A O 1
ATOM 940 N N . PHE A 1 118 ? 9.175 6.322 10.225 1.00 95.12 118 PHE A N 1
ATOM 941 C CA . PHE A 1 118 ? 8.334 6.642 11.373 1.00 95.12 118 PHE A CA 1
ATOM 942 C C . PHE A 1 118 ? 9.027 6.232 12.678 1.00 95.12 118 PHE A C 1
ATOM 944 O O . PHE A 1 118 ? 9.261 7.076 13.541 1.00 95.12 118 PHE A O 1
ATOM 951 N N . VAL A 1 119 ? 9.503 4.983 12.757 1.00 96.44 119 VAL A N 1
ATOM 952 C CA . VAL A 1 119 ? 10.236 4.484 13.933 1.00 96.44 119 VAL A CA 1
ATOM 953 C C . VAL A 1 119 ? 11.512 5.282 14.193 1.00 96.44 119 VAL A C 1
ATOM 955 O O . VAL A 1 119 ? 11.830 5.607 15.335 1.00 96.44 119 VAL A O 1
ATOM 958 N N . ARG A 1 120 ? 12.256 5.632 13.141 1.00 94.12 120 ARG A N 1
ATOM 959 C CA . ARG A 1 120 ? 13.494 6.408 13.275 1.00 94.12 120 ARG A CA 1
ATOM 960 C C . ARG A 1 120 ? 13.252 7.839 13.751 1.00 94.12 120 ARG A C 1
ATOM 962 O O . ARG A 1 120 ? 14.108 8.377 14.444 1.00 94.12 120 ARG A O 1
ATOM 969 N N . GLU A 1 121 ? 12.152 8.468 13.345 1.00 91.94 121 GLU A N 1
ATOM 970 C CA . GLU A 1 121 ? 11.835 9.842 13.751 1.00 91.94 121 GLU A CA 1
ATOM 971 C C . GLU A 1 121 ? 11.413 9.930 15.214 1.00 91.94 121 GLU A C 1
ATOM 973 O O . GLU A 1 121 ? 11.940 10.773 15.936 1.00 91.94 121 GLU A O 1
ATOM 978 N N . LEU A 1 122 ? 10.522 9.045 15.670 1.00 94.88 122 LEU A N 1
ATOM 979 C CA . LEU A 1 122 ? 10.038 9.069 17.054 1.00 94.88 122 LEU A CA 1
ATOM 980 C C . LEU A 1 122 ? 10.957 8.307 18.024 1.00 94.88 122 LEU A C 1
ATOM 982 O O . LEU A 1 122 ? 10.864 8.467 19.243 1.00 94.88 122 LEU A O 1
ATOM 986 N N . GLY A 1 123 ? 11.840 7.458 17.499 1.00 96.88 123 GLY A N 1
ATOM 987 C CA . GLY A 1 123 ? 12.560 6.465 18.283 1.00 96.88 123 GLY A CA 1
ATOM 988 C C . GLY A 1 123 ? 11.637 5.351 18.783 1.00 96.88 123 GLY A C 1
ATOM 989 O O . GLY A 1 123 ? 10.414 5.404 18.648 1.00 96.88 123 GLY A O 1
ATOM 990 N N . TRP A 1 124 ? 12.236 4.331 19.396 1.00 96.88 124 TRP A N 1
ATOM 991 C CA . TRP A 1 124 ? 11.523 3.141 19.865 1.00 96.88 124 TRP A CA 1
ATOM 992 C C . TRP A 1 124 ? 10.369 3.466 20.827 1.00 96.88 124 TRP A C 1
ATOM 994 O O . TRP A 1 124 ? 9.202 3.202 20.544 1.00 96.88 124 TRP A O 1
ATOM 1004 N N . GLU A 1 125 ? 10.693 4.118 21.947 1.00 97.69 125 GLU A N 1
ATOM 1005 C CA . GLU A 1 125 ? 9.706 4.462 22.972 1.00 97.69 125 GLU A CA 1
ATOM 1006 C C . GLU A 1 125 ? 8.703 5.521 22.507 1.00 97.69 125 GLU A C 1
ATOM 1008 O O . GLU A 1 125 ? 7.537 5.456 22.888 1.00 97.69 125 GLU A O 1
ATOM 1013 N N . GLY A 1 126 ? 9.132 6.489 21.689 1.00 98.19 126 GLY A N 1
ATOM 1014 C CA . GLY A 1 126 ? 8.224 7.503 21.152 1.00 98.19 126 GLY A CA 1
ATOM 1015 C C . GLY A 1 126 ? 7.205 6.903 20.189 1.00 98.19 126 GLY A C 1
ATOM 1016 O O . GLY A 1 126 ? 6.026 7.230 20.258 1.00 98.19 126 GLY A O 1
ATOM 1017 N N . THR A 1 127 ? 7.627 5.950 19.356 1.00 98.38 127 THR A N 1
ATOM 1018 C CA . THR A 1 127 ? 6.724 5.229 18.450 1.00 98.38 127 THR A CA 1
ATOM 1019 C C . THR A 1 127 ? 5.660 4.459 19.221 1.00 98.38 127 THR A C 1
ATOM 1021 O O . THR A 1 127 ? 4.469 4.604 18.941 1.00 98.38 127 THR A O 1
ATOM 1024 N N . ARG A 1 128 ? 6.077 3.686 20.233 1.00 98.38 128 ARG A N 1
ATOM 1025 C CA . ARG A 1 128 ? 5.152 2.915 21.071 1.00 98.38 128 ARG A CA 1
ATOM 1026 C C . ARG A 1 128 ? 4.142 3.831 21.764 1.00 98.38 128 ARG A C 1
ATOM 1028 O O . ARG A 1 128 ? 2.942 3.581 21.691 1.00 98.38 128 ARG A O 1
ATOM 1035 N N . ARG A 1 129 ? 4.605 4.935 22.366 1.00 98.56 129 ARG A N 1
ATOM 1036 C CA . ARG A 1 129 ? 3.720 5.923 23.005 1.00 98.56 129 ARG A CA 1
ATOM 1037 C C . ARG A 1 129 ? 2.769 6.602 22.024 1.00 98.56 129 ARG A C 1
ATOM 1039 O O . ARG A 1 129 ? 1.611 6.802 22.383 1.00 98.56 129 ARG A O 1
ATOM 1046 N N . ALA A 1 130 ? 3.217 6.933 20.812 1.00 98.50 130 ALA A N 1
ATOM 1047 C CA . ALA A 1 130 ? 2.364 7.533 19.787 1.00 98.50 130 ALA A CA 1
ATOM 1048 C C . ALA A 1 130 ? 1.194 6.605 19.428 1.00 98.50 130 ALA A C 1
ATOM 1050 O O . ALA A 1 130 ? 0.035 7.025 19.450 1.00 98.50 130 ALA A O 1
ATOM 1051 N N . ILE A 1 131 ? 1.489 5.328 19.159 1.00 98.69 131 ILE A N 1
ATOM 1052 C CA . ILE A 1 131 ? 0.479 4.319 18.811 1.00 98.69 131 ILE A CA 1
ATOM 1053 C C . ILE A 1 131 ? -0.463 4.065 19.994 1.00 98.69 131 ILE A C 1
ATOM 1055 O O . ILE A 1 131 ? -1.683 4.079 19.823 1.00 98.69 131 ILE A O 1
ATOM 1059 N N . GLU A 1 132 ? 0.071 3.894 21.205 1.00 98.56 132 GLU A N 1
ATOM 1060 C CA . GLU A 1 132 ? -0.736 3.699 22.417 1.00 98.56 132 GLU A CA 1
ATOM 1061 C C . GLU A 1 132 ? -1.660 4.885 22.702 1.00 98.56 132 GLU A C 1
ATOM 1063 O O . GLU A 1 132 ? -2.834 4.687 23.017 1.00 98.56 132 GLU A O 1
ATOM 1068 N N . SER A 1 133 ? -1.160 6.114 22.552 1.00 98.50 133 SER A N 1
ATOM 1069 C CA . SER A 1 133 ? -1.938 7.335 22.785 1.00 98.50 133 SER A CA 1
ATOM 1070 C C . SER A 1 133 ? -3.065 7.485 21.767 1.00 98.50 133 SER A C 1
ATOM 1072 O O . SER A 1 133 ? -4.192 7.799 22.150 1.00 98.50 133 SER A O 1
ATOM 1074 N N . ALA A 1 134 ? -2.801 7.188 20.492 1.00 98.62 134 ALA A N 1
ATOM 1075 C CA . ALA A 1 134 ? -3.816 7.185 19.441 1.00 98.62 134 ALA A CA 1
ATOM 1076 C C . ALA A 1 134 ? -4.933 6.164 19.710 1.00 98.62 134 ALA A C 1
ATOM 1078 O O . ALA A 1 134 ? -6.117 6.503 19.642 1.00 98.62 134 ALA A O 1
ATOM 1079 N N . ARG A 1 135 ? -4.580 4.928 20.085 1.00 98.69 135 ARG A N 1
ATOM 1080 C CA . ARG A 1 135 ? -5.564 3.890 20.440 1.00 98.69 135 ARG A CA 1
ATOM 1081 C C . ARG A 1 135 ? -6.359 4.239 21.695 1.00 98.69 135 ARG A C 1
ATOM 1083 O O . ARG A 1 135 ? -7.579 4.072 21.726 1.00 98.69 135 ARG A O 1
ATOM 1090 N N . LEU A 1 136 ? -5.693 4.759 22.729 1.00 98.69 136 LEU A N 1
ATOM 1091 C CA . LEU A 1 136 ? -6.356 5.214 23.952 1.00 98.69 136 LEU A CA 1
ATOM 1092 C C . LEU A 1 136 ? -7.355 6.335 23.652 1.00 98.69 136 LEU A C 1
ATOM 1094 O O . LEU A 1 136 ? -8.467 6.323 24.182 1.00 98.69 136 LEU A O 1
ATOM 1098 N N . TRP A 1 137 ? -6.984 7.276 22.785 1.00 98.69 137 TRP A N 1
ATOM 1099 C CA . TRP A 1 137 ? -7.879 8.337 22.348 1.00 98.69 137 TRP A CA 1
ATOM 1100 C C . TRP A 1 137 ? -9.105 7.778 21.615 1.00 98.69 137 TRP A C 1
ATOM 1102 O O . TRP A 1 137 ? -10.222 8.085 22.026 1.00 98.69 137 TRP A O 1
ATOM 1112 N N . LEU A 1 138 ? -8.926 6.892 20.622 1.00 98.56 138 LEU A N 1
ATOM 1113 C CA . LEU A 1 138 ? -10.036 6.247 19.895 1.00 98.56 138 LEU A CA 1
ATOM 1114 C C . LEU A 1 138 ? -11.001 5.539 20.854 1.00 98.56 138 LEU A C 1
ATOM 1116 O O . LEU A 1 138 ? -12.215 5.747 20.792 1.00 98.56 138 LEU A O 1
ATOM 1120 N N . LYS A 1 139 ? -10.452 4.777 21.806 1.00 98.44 139 LYS A N 1
ATOM 1121 C CA . LYS A 1 139 ? -11.228 4.105 22.852 1.00 98.44 139 LYS A CA 1
ATOM 1122 C C . LYS A 1 139 ? -12.033 5.092 23.699 1.00 98.44 139 LYS A C 1
ATOM 1124 O O . LYS A 1 139 ? -13.206 4.841 23.965 1.00 98.44 139 LYS A O 1
ATOM 1129 N N . ASN A 1 140 ? -11.434 6.208 24.114 1.00 98.50 140 ASN A N 1
ATOM 1130 C CA . ASN A 1 140 ? -12.115 7.236 24.908 1.00 98.50 140 ASN A CA 1
ATOM 1131 C C . ASN A 1 140 ? -13.236 7.944 24.130 1.00 98.50 140 ASN A C 1
ATOM 1133 O O . ASN A 1 140 ? -14.194 8.405 24.746 1.00 98.50 140 ASN A O 1
ATOM 1137 N N . GLN A 1 141 ? -13.149 7.991 22.797 1.00 98.00 141 GLN A N 1
ATOM 1138 C CA . GLN A 1 141 ? -14.226 8.477 21.925 1.00 98.00 141 GLN A CA 1
ATOM 1139 C C . GLN A 1 141 ? -15.310 7.420 21.646 1.00 98.00 141 GLN A C 1
ATOM 1141 O O . GLN A 1 141 ? -16.295 7.718 20.974 1.00 98.00 141 GLN A O 1
ATOM 1146 N N . GLY A 1 142 ? -15.150 6.182 22.128 1.00 97.38 142 GLY A N 1
ATOM 1147 C CA . GLY A 1 142 ? -16.057 5.075 21.809 1.00 97.38 142 GLY A CA 1
ATOM 1148 C C . GLY A 1 142 ? -15.979 4.622 20.347 1.00 97.38 142 GLY A C 1
ATOM 1149 O O . GLY A 1 142 ? -16.942 4.055 19.832 1.00 97.38 142 GLY A O 1
ATOM 1150 N N . LEU A 1 143 ? -14.858 4.888 19.672 1.00 97.50 143 LEU A N 1
ATOM 1151 C CA . LEU A 1 143 ? -14.616 4.492 18.288 1.00 97.50 143 LEU A CA 1
ATOM 1152 C C . LEU A 1 143 ? -13.919 3.124 18.212 1.00 97.50 143 LEU A C 1
ATOM 1154 O O . LEU A 1 143 ? -13.273 2.709 19.180 1.00 97.50 143 LEU A O 1
ATOM 1158 N N . PRO A 1 144 ? -14.023 2.416 17.069 1.00 97.12 144 PRO A N 1
ATOM 1159 C CA . PRO A 1 144 ? -13.242 1.207 16.839 1.00 97.12 144 PRO A CA 1
ATOM 1160 C C . PRO A 1 144 ? -11.735 1.462 16.963 1.00 97.12 144 PRO A C 1
ATOM 1162 O O . PRO A 1 144 ? -11.246 2.538 16.615 1.00 97.12 144 PRO A O 1
ATOM 1165 N N . ASP A 1 145 ? -11.008 0.452 17.440 1.00 98.00 145 ASP A N 1
ATOM 1166 C CA . ASP A 1 145 ? -9.552 0.510 17.596 1.00 98.00 145 ASP A CA 1
ATOM 1167 C C . ASP A 1 145 ? -8.828 0.517 16.233 1.00 98.00 145 ASP A C 1
ATOM 1169 O O . ASP A 1 145 ? -9.430 0.247 15.192 1.00 98.00 145 ASP A O 1
ATOM 1173 N N . LEU A 1 146 ? -7.532 0.822 16.235 1.00 98.06 146 LEU A N 1
ATOM 1174 C CA . LEU A 1 146 ? -6.683 0.911 15.049 1.00 98.06 146 LEU A CA 1
ATOM 1175 C C . LEU A 1 146 ? -6.050 -0.448 14.707 1.00 98.06 146 LEU A C 1
ATOM 1177 O O . LEU A 1 146 ? -5.393 -1.049 15.560 1.00 98.06 146 LEU A O 1
ATOM 1181 N N . TYR A 1 147 ? -6.204 -0.886 13.452 1.00 98.62 147 TYR A N 1
ATOM 1182 C CA . TYR A 1 147 ? -5.409 -1.951 12.830 1.00 98.62 147 TYR A CA 1
ATOM 1183 C C . TYR A 1 147 ? -4.276 -1.312 12.022 1.00 98.62 147 TYR A C 1
ATOM 1185 O O . TYR A 1 147 ? -4.491 -0.847 10.899 1.00 98.62 147 TYR A O 1
ATOM 1193 N N . LEU A 1 148 ? -3.085 -1.231 12.611 1.00 98.81 148 LEU A N 1
ATOM 1194 C CA . LEU A 1 148 ? -1.951 -0.499 12.055 1.00 98.81 148 LEU A CA 1
ATOM 1195 C C . LEU A 1 148 ? -0.989 -1.435 11.318 1.00 98.81 148 LEU A C 1
ATOM 1197 O O . LEU A 1 148 ? -0.396 -2.328 11.921 1.00 98.81 148 LEU A O 1
ATOM 1201 N N . VAL A 1 149 ? -0.781 -1.198 10.025 1.00 98.75 149 VAL A N 1
ATOM 1202 C CA . VAL A 1 149 ? 0.082 -2.028 9.174 1.00 98.75 149 VAL A CA 1
ATOM 1203 C C . VAL A 1 149 ? 1.391 -1.320 8.848 1.00 98.75 149 VAL A C 1
ATOM 1205 O O . VAL A 1 149 ? 1.399 -0.188 8.354 1.00 98.75 149 VAL A O 1
ATOM 1208 N N . ALA A 1 150 ? 2.504 -2.010 9.087 1.00 98.56 150 ALA A N 1
ATOM 1209 C CA . ALA A 1 150 ? 3.823 -1.547 8.688 1.00 98.56 150 ALA A CA 1
ATOM 1210 C C . ALA A 1 150 ? 4.101 -1.904 7.221 1.00 98.56 150 ALA A C 1
ATOM 1212 O O . ALA A 1 150 ? 4.107 -3.083 6.859 1.00 98.56 150 ALA A O 1
ATOM 1213 N N . ILE A 1 151 ? 4.356 -0.902 6.379 1.00 98.38 151 ILE A N 1
ATOM 1214 C CA . ILE A 1 151 ? 4.834 -1.104 5.007 1.00 98.38 151 ILE A CA 1
ATOM 1215 C C . ILE A 1 151 ? 6.361 -1.048 4.978 1.00 98.38 151 ILE A C 1
ATOM 1217 O O . ILE A 1 151 ? 6.971 -0.157 5.579 1.00 98.38 151 ILE A O 1
ATOM 1221 N N . ASP A 1 152 ? 6.948 -2.023 4.278 1.00 94.88 152 ASP A N 1
ATOM 1222 C CA . ASP A 1 152 ? 8.381 -2.139 3.991 1.00 94.88 152 ASP A CA 1
ATOM 1223 C C . ASP A 1 152 ? 9.285 -1.961 5.235 1.00 94.88 152 ASP A C 1
ATOM 1225 O O . ASP A 1 152 ? 10.270 -1.214 5.174 1.00 94.88 152 ASP A O 1
ATOM 1229 N N . PRO A 1 153 ? 8.996 -2.609 6.390 1.00 96.56 153 PRO A N 1
ATOM 1230 C CA . PRO A 1 153 ? 9.863 -2.486 7.552 1.00 96.56 153 PRO A CA 1
ATOM 1231 C C . PRO A 1 153 ? 11.237 -3.078 7.232 1.00 96.56 153 PRO A C 1
ATOM 1233 O O . PRO A 1 153 ? 11.385 -4.266 6.937 1.00 96.56 153 PRO A O 1
ATOM 1236 N N . ALA A 1 154 ? 12.262 -2.235 7.298 1.00 94.94 154 ALA A N 1
ATOM 1237 C CA . ALA A 1 154 ? 13.637 -2.650 7.085 1.00 94.94 154 ALA A CA 1
ATOM 1238 C C . ALA A 1 154 ? 14.083 -3.680 8.151 1.00 94.94 154 ALA A C 1
ATOM 1240 O O . ALA A 1 154 ? 13.548 -3.672 9.267 1.00 94.94 154 ALA A O 1
ATOM 1241 N N . PRO A 1 155 ? 15.059 -4.561 7.845 1.00 93.81 155 PRO A N 1
ATOM 1242 C CA . PRO A 1 155 ? 15.457 -5.659 8.731 1.00 93.81 155 PRO A CA 1
ATOM 1243 C C . PRO A 1 155 ? 15.789 -5.240 10.168 1.00 93.81 155 PRO A C 1
ATOM 1245 O O . PRO A 1 155 ? 15.564 -6.013 11.092 1.00 93.81 155 PRO A O 1
ATOM 1248 N N . GLU A 1 156 ? 16.292 -4.020 10.365 1.00 94.62 156 GLU A N 1
ATOM 1249 C CA . GLU A 1 156 ? 16.623 -3.461 11.677 1.00 94.62 156 GLU A CA 1
ATOM 1250 C C . GLU A 1 156 ? 15.423 -3.223 12.604 1.00 94.62 156 GLU A C 1
ATOM 1252 O O . GLU A 1 156 ? 15.627 -3.156 13.810 1.00 94.62 156 GLU A O 1
ATOM 1257 N N . ILE A 1 157 ? 14.205 -3.079 12.070 1.00 96.62 157 ILE A N 1
ATOM 1258 C CA . ILE A 1 157 ? 12.974 -2.912 12.866 1.00 96.62 157 ILE A CA 1
ATOM 1259 C C . ILE A 1 157 ? 11.955 -4.025 12.616 1.00 96.62 157 ILE A C 1
ATOM 1261 O O . ILE A 1 157 ? 10.945 -4.105 13.309 1.00 96.62 157 ILE A O 1
ATOM 1265 N N . ALA A 1 158 ? 12.175 -4.871 11.608 1.00 96.62 158 ALA A N 1
ATOM 1266 C CA . ALA A 1 158 ? 11.199 -5.872 11.209 1.00 96.62 158 ALA A CA 1
ATOM 1267 C C . ALA A 1 158 ? 10.937 -6.905 12.312 1.00 96.62 158 ALA A C 1
ATOM 1269 O O . ALA A 1 158 ? 9.809 -7.348 12.424 1.00 96.62 158 ALA A O 1
ATOM 1270 N N . GLY A 1 159 ? 11.924 -7.233 13.155 1.00 97.44 159 GLY A N 1
ATOM 1271 C CA . GLY A 1 159 ? 11.776 -8.156 14.300 1.00 97.44 159 GLY A CA 1
ATOM 1272 C C . GLY A 1 159 ? 10.925 -7.645 15.469 1.00 97.44 159 GLY A C 1
ATOM 1273 O O . GLY A 1 159 ? 10.738 -8.332 16.470 1.00 97.44 159 GLY A O 1
ATOM 1274 N N . ASP A 1 160 ? 10.476 -6.407 15.345 1.00 97.62 160 ASP A N 1
ATOM 1275 C CA . ASP A 1 160 ? 10.303 -5.487 16.457 1.00 97.62 160 ASP A CA 1
ATOM 1276 C C . ASP A 1 160 ? 8.961 -4.715 16.320 1.00 97.62 160 ASP A C 1
ATOM 1278 O O . ASP A 1 160 ? 8.452 -4.074 17.244 1.00 97.62 160 ASP A O 1
ATOM 1282 N N . VAL A 1 161 ? 8.326 -4.811 15.147 1.00 98.25 161 VAL A N 1
ATOM 1283 C CA . VAL A 1 161 ? 7.067 -4.134 14.804 1.00 98.25 161 VAL A CA 1
ATOM 1284 C C . VAL A 1 161 ? 5.903 -4.512 15.726 1.00 98.25 161 VAL A C 1
ATOM 1286 O O . VAL A 1 161 ? 5.103 -3.638 16.066 1.00 98.25 161 VAL A O 1
ATOM 1289 N N . ARG A 1 162 ? 5.814 -5.761 16.208 1.00 98.25 162 ARG A N 1
ATOM 1290 C CA . ARG A 1 162 ? 4.777 -6.151 17.180 1.00 98.25 162 ARG A CA 1
ATOM 1291 C C . ARG A 1 162 ? 4.927 -5.355 18.478 1.00 98.25 162 ARG A C 1
ATOM 1293 O O . ARG A 1 162 ? 3.947 -4.819 18.988 1.00 98.25 162 ARG A O 1
ATOM 1300 N N . GLN A 1 163 ? 6.141 -5.278 19.016 1.00 98.19 163 GLN A N 1
ATOM 1301 C CA . GLN A 1 163 ? 6.447 -4.606 20.282 1.00 98.19 163 GLN A CA 1
ATOM 1302 C C . GLN A 1 163 ? 6.263 -3.086 20.178 1.00 98.19 163 GLN A 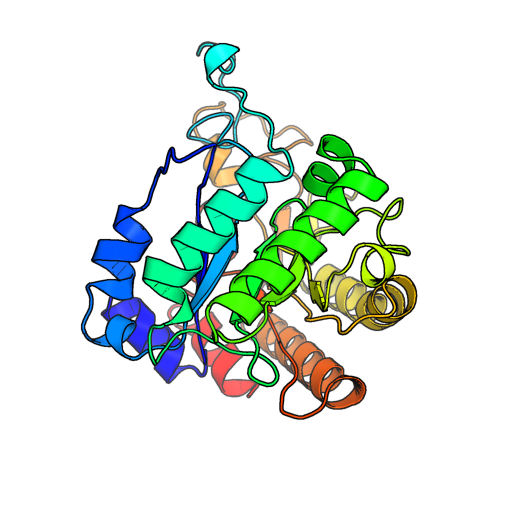C 1
ATOM 1304 O O . GLN A 1 163 ? 5.912 -2.439 21.164 1.00 98.19 163 GLN A O 1
ATOM 1309 N N . LEU A 1 164 ? 6.460 -2.525 18.983 1.00 98.25 164 LEU A N 1
ATOM 1310 C CA . LEU A 1 164 ? 6.145 -1.129 18.674 1.00 98.25 164 LEU A CA 1
ATOM 1311 C C . LEU A 1 164 ? 4.639 -0.842 18.644 1.00 98.25 164 LEU A C 1
ATOM 1313 O O . LEU A 1 164 ? 4.248 0.309 18.820 1.00 98.25 164 LEU A O 1
ATOM 1317 N N . GLY A 1 165 ? 3.802 -1.865 18.448 1.00 98.25 165 GLY A N 1
ATOM 1318 C CA . GLY A 1 165 ? 2.344 -1.757 18.466 1.00 98.25 165 GLY A CA 1
ATOM 1319 C C . GLY A 1 165 ? 1.656 -1.940 17.111 1.00 98.25 165 GLY A C 1
ATOM 1320 O O . GLY A 1 165 ? 0.448 -1.711 17.044 1.00 98.25 165 GLY A O 1
ATOM 1321 N N . PHE A 1 166 ? 2.371 -2.351 16.059 1.00 98.62 166 PHE A N 1
ATOM 1322 C CA . PHE A 1 166 ? 1.766 -2.711 14.770 1.00 98.62 166 PHE A CA 1
ATOM 1323 C C . PHE A 1 166 ? 0.985 -4.034 14.855 1.00 98.62 166 PHE A C 1
ATOM 1325 O O . PHE A 1 166 ? 1.259 -4.882 15.705 1.00 98.62 166 PHE A O 1
ATOM 1332 N N . ASP A 1 167 ? 0.027 -4.213 13.945 1.00 98.44 167 ASP A N 1
ATOM 1333 C CA . ASP A 1 167 ? -0.858 -5.385 13.864 1.00 98.44 167 ASP A CA 1
ATOM 1334 C C . ASP A 1 167 ? -0.637 -6.242 12.620 1.00 98.44 167 ASP A C 1
ATOM 1336 O O . ASP A 1 167 ? -1.084 -7.383 12.583 1.00 98.44 167 ASP A O 1
ATOM 1340 N N . GLY A 1 168 ? 0.037 -5.707 11.605 1.00 98.00 168 GLY A N 1
ATOM 1341 C CA . GLY A 1 168 ? 0.349 -6.436 10.385 1.00 98.00 168 GLY A CA 1
ATOM 1342 C C . GLY A 1 168 ? 1.537 -5.839 9.649 1.00 98.00 168 GLY A C 1
ATOM 1343 O O . GLY A 1 168 ? 1.959 -4.711 9.917 1.00 98.00 168 GLY A O 1
ATOM 1344 N N . VAL A 1 169 ? 2.060 -6.597 8.694 1.00 98.44 169 VAL A N 1
ATOM 1345 C CA . VAL A 1 169 ? 3.144 -6.173 7.806 1.00 98.44 169 VAL A CA 1
ATOM 1346 C C . VAL A 1 169 ? 2.745 -6.400 6.354 1.00 98.44 169 VAL A C 1
ATOM 1348 O O . VAL A 1 169 ? 2.097 -7.385 6.015 1.00 98.44 169 VAL A O 1
ATOM 1351 N N . THR A 1 170 ? 3.156 -5.497 5.474 1.00 98.44 170 THR A N 1
ATOM 1352 C CA . THR A 1 170 ? 3.082 -5.690 4.023 1.00 98.44 170 THR A CA 1
ATOM 1353 C C . THR A 1 170 ? 4.244 -4.964 3.342 1.00 98.44 170 THR A C 1
ATOM 1355 O O . THR A 1 170 ? 5.159 -4.470 4.000 1.00 98.44 170 THR A O 1
ATOM 1358 N N . HIS A 1 171 ? 4.250 -4.948 2.017 1.00 96.88 171 HIS A N 1
ATOM 1359 C CA . HIS A 1 171 ? 5.184 -4.180 1.196 1.00 96.88 171 HIS A CA 1
ATOM 1360 C C . HIS A 1 171 ? 4.386 -3.280 0.258 1.00 96.88 171 HIS A C 1
ATOM 1362 O O . HIS A 1 171 ? 3.255 -3.623 -0.085 1.00 96.88 171 HIS A O 1
ATOM 1368 N N . TYR A 1 172 ? 4.958 -2.160 -0.191 1.00 94.81 172 TYR A N 1
ATOM 1369 C CA . TYR A 1 172 ? 4.307 -1.370 -1.235 1.00 94.81 172 TYR A CA 1
ATOM 1370 C C . TYR A 1 172 ? 4.398 -2.122 -2.564 1.00 94.81 172 TYR A C 1
ATOM 1372 O O . TYR A 1 172 ? 3.412 -2.693 -3.023 1.00 94.81 172 TYR A O 1
ATOM 1380 N N . VAL A 1 173 ? 5.614 -2.244 -3.103 1.00 93.00 173 VAL A N 1
ATOM 1381 C CA . VAL A 1 173 ? 5.942 -3.148 -4.213 1.00 93.00 173 VAL A CA 1
ATOM 1382 C C . VAL A 1 173 ? 7.118 -4.017 -3.781 1.00 93.00 173 VAL A C 1
ATOM 1384 O O . VAL A 1 173 ? 8.203 -3.515 -3.492 1.00 93.00 173 VAL A O 1
ATOM 1387 N N . HIS A 1 174 ? 6.911 -5.334 -3.701 1.00 91.38 174 HIS A N 1
ATOM 1388 C CA . HIS A 1 174 ? 7.948 -6.245 -3.203 1.00 91.38 174 HIS A CA 1
ATOM 1389 C C . HIS A 1 174 ? 8.914 -6.729 -4.297 1.00 91.38 174 HIS A C 1
ATOM 1391 O O . HIS A 1 174 ? 10.029 -7.153 -4.004 1.00 91.38 174 HIS A O 1
ATOM 1397 N N . LEU A 1 175 ? 8.512 -6.668 -5.565 1.00 93.81 175 LEU A N 1
ATOM 1398 C CA . LEU A 1 175 ? 9.381 -6.849 -6.733 1.00 93.81 175 LEU A CA 1
ATOM 1399 C C . LEU A 1 175 ? 9.739 -5.471 -7.307 1.00 93.81 175 LEU A C 1
ATOM 1401 O O . LEU A 1 175 ? 8.925 -4.563 -7.176 1.00 93.81 175 LEU A O 1
ATOM 1405 N N . PRO A 1 176 ? 10.900 -5.270 -7.951 1.00 95.81 176 PRO A N 1
ATOM 1406 C CA . PRO A 1 176 ? 11.994 -6.203 -8.259 1.00 95.81 176 PRO A CA 1
ATOM 1407 C C . PRO A 1 176 ? 12.988 -6.422 -7.105 1.00 95.81 176 PRO A C 1
ATOM 1409 O O . PRO A 1 176 ? 12.748 -6.071 -5.952 1.00 95.81 176 PRO A O 1
ATOM 1412 N N . GLU A 1 177 ? 14.135 -7.042 -7.398 1.00 94.31 177 GLU A N 1
ATOM 1413 C CA . GLU A 1 177 ? 15.332 -6.971 -6.557 1.00 94.31 177 GLU A CA 1
ATOM 1414 C C . GLU A 1 177 ? 16.039 -5.627 -6.737 1.00 94.31 177 GLU A C 1
ATOM 1416 O O . GLU A 1 177 ? 16.765 -5.414 -7.705 1.00 94.31 177 GLU A O 1
ATOM 1421 N N . TRP A 1 178 ? 15.827 -4.713 -5.789 1.00 92.19 178 TRP A N 1
ATOM 1422 C CA . TRP A 1 178 ? 16.307 -3.328 -5.850 1.00 92.19 178 TRP A CA 1
ATOM 1423 C C . TRP A 1 178 ? 17.828 -3.187 -5.964 1.00 92.19 178 TRP A C 1
ATOM 1425 O O . TRP A 1 178 ? 18.309 -2.206 -6.524 1.00 92.19 178 TRP A O 1
ATOM 1435 N N . LYS A 1 179 ? 18.588 -4.149 -5.423 1.00 91.56 179 LYS A N 1
ATOM 1436 C CA . LYS A 1 179 ? 20.058 -4.220 -5.537 1.00 91.56 179 LYS A CA 1
ATOM 1437 C C . LYS A 1 179 ? 20.508 -5.332 -6.494 1.00 91.56 179 LYS A C 1
ATOM 1439 O O . LYS A 1 179 ? 21.593 -5.888 -6.332 1.00 91.56 179 LYS A O 1
ATOM 1444 N N . GLY A 1 180 ? 19.639 -5.705 -7.428 1.00 92.38 180 GLY A N 1
ATOM 1445 C CA . GLY A 1 180 ? 19.857 -6.765 -8.403 1.00 92.38 180 GLY A CA 1
ATOM 1446 C C . GLY A 1 180 ? 20.287 -6.245 -9.776 1.00 92.38 180 GLY A C 1
ATOM 1447 O O . GLY A 1 180 ? 20.620 -5.070 -9.923 1.00 92.38 180 GLY A O 1
ATOM 1448 N N . PRO A 1 181 ? 20.279 -7.124 -10.792 1.00 94.62 181 PRO A N 1
ATOM 1449 C CA . PRO A 1 181 ? 20.540 -6.746 -12.177 1.00 94.62 181 PRO A CA 1
ATOM 1450 C C . PRO A 1 181 ? 19.540 -5.707 -12.701 1.00 94.62 181 PRO A C 1
ATOM 1452 O O . PRO A 1 181 ? 18.387 -5.670 -12.263 1.00 94.62 181 PRO A O 1
ATOM 1455 N N . GLN A 1 182 ? 19.965 -4.920 -13.695 1.00 94.44 182 GLN A N 1
ATOM 1456 C CA . GLN A 1 182 ? 19.133 -3.885 -14.315 1.00 94.44 182 GLN A CA 1
ATOM 1457 C C . GLN A 1 182 ? 17.852 -4.434 -14.953 1.00 94.44 182 GLN A C 1
ATOM 1459 O O . GLN A 1 182 ? 16.813 -3.792 -14.860 1.00 94.44 182 GLN A O 1
ATOM 1464 N N . GLN A 1 183 ? 17.920 -5.596 -15.604 1.00 96.06 183 GLN A N 1
ATOM 1465 C CA . GLN A 1 183 ? 16.756 -6.289 -16.155 1.00 96.06 183 GLN A CA 1
ATOM 1466 C C . GLN A 1 183 ? 16.519 -7.575 -15.378 1.00 96.06 183 GLN A C 1
ATOM 1468 O O . GLN A 1 183 ? 17.466 -8.315 -15.102 1.00 96.06 183 GLN A O 1
ATOM 1473 N N . GLN A 1 184 ? 15.266 -7.828 -15.018 1.00 97.94 184 GLN A N 1
ATOM 1474 C CA . GLN A 1 184 ? 14.862 -8.994 -14.237 1.00 97.94 184 GLN A CA 1
ATOM 1475 C C . GLN A 1 184 ? 13.632 -9.640 -14.874 1.00 97.94 184 GLN A C 1
ATOM 1477 O O . GLN A 1 184 ? 12.791 -8.943 -15.439 1.00 97.94 184 GLN A O 1
ATOM 1482 N N . ASP A 1 185 ? 13.531 -10.965 -14.800 1.00 98.44 185 ASP A N 1
ATOM 1483 C CA . ASP A 1 185 ? 12.357 -11.696 -15.275 1.00 98.44 185 ASP A CA 1
ATOM 1484 C C . ASP A 1 185 ? 11.232 -11.658 -14.230 1.00 98.44 185 ASP A C 1
ATOM 1486 O O . ASP A 1 185 ? 11.462 -11.880 -13.035 1.00 98.44 185 ASP A O 1
ATOM 1490 N N . TYR A 1 186 ? 10.007 -11.386 -14.680 1.00 98.56 186 TYR A N 1
ATOM 1491 C CA . TYR A 1 186 ? 8.835 -11.285 -13.816 1.00 98.56 186 TYR A CA 1
ATOM 1492 C C . TYR A 1 186 ? 8.603 -12.553 -12.996 1.00 98.56 186 TYR A C 1
ATOM 1494 O O . TYR A 1 186 ? 8.390 -12.474 -11.783 1.00 98.56 186 TYR A O 1
ATOM 1502 N N . TRP A 1 187 ? 8.642 -13.726 -13.632 1.00 98.12 187 TRP A N 1
ATOM 1503 C CA . TRP A 1 187 ? 8.306 -14.978 -12.963 1.00 98.12 187 TRP A CA 1
ATOM 1504 C C . TRP A 1 187 ? 9.367 -15.386 -11.945 1.00 98.12 187 TRP A C 1
ATOM 1506 O O . TRP A 1 187 ? 9.029 -15.858 -10.851 1.00 98.12 187 TRP A O 1
ATOM 1516 N N . GLU A 1 188 ? 10.642 -15.160 -12.259 1.00 98.31 188 GLU A N 1
ATOM 1517 C CA . GLU A 1 188 ? 11.737 -15.350 -11.307 1.00 98.31 188 GLU A CA 1
ATOM 1518 C C . GLU A 1 188 ? 11.582 -14.437 -10.085 1.00 98.31 188 GLU A C 1
ATOM 1520 O O . GLU A 1 188 ? 11.680 -14.910 -8.945 1.00 98.31 188 GLU A O 1
ATOM 1525 N N . CYS A 1 189 ? 11.290 -13.149 -10.298 1.00 98.06 189 CYS A N 1
ATOM 1526 C CA . CYS A 1 189 ? 11.031 -12.194 -9.222 1.00 98.06 189 CYS A CA 1
ATOM 1527 C C . CYS A 1 189 ? 9.828 -12.617 -8.372 1.00 98.06 189 CYS A C 1
ATOM 1529 O O . CYS A 1 189 ? 9.966 -12.770 -7.157 1.00 98.06 189 CYS A O 1
ATOM 1531 N N . ALA A 1 190 ? 8.670 -12.850 -8.993 1.00 98.00 190 ALA A N 1
ATOM 1532 C CA . ALA A 1 190 ? 7.434 -13.219 -8.305 1.00 98.00 190 ALA A CA 1
ATOM 1533 C C . ALA A 1 190 ? 7.595 -14.519 -7.499 1.00 98.00 190 ALA A C 1
ATOM 1535 O O . ALA A 1 190 ? 7.196 -14.588 -6.336 1.00 98.00 190 ALA A O 1
ATOM 1536 N N . THR A 1 191 ? 8.253 -15.535 -8.069 1.00 98.06 191 THR A N 1
ATOM 1537 C CA . THR A 1 191 ? 8.536 -16.803 -7.375 1.00 98.06 191 THR A CA 1
ATOM 1538 C C . THR A 1 191 ? 9.480 -16.609 -6.197 1.00 98.06 191 THR A C 1
ATOM 1540 O O . THR A 1 191 ? 9.239 -17.152 -5.116 1.00 98.06 191 THR A O 1
ATOM 1543 N N . ARG A 1 192 ? 10.537 -15.808 -6.366 1.00 97.69 192 ARG A N 1
ATOM 1544 C CA . ARG A 1 192 ? 11.466 -15.494 -5.276 1.00 97.69 192 ARG A CA 1
ATOM 1545 C C . ARG A 1 192 ? 10.758 -14.777 -4.130 1.00 97.69 192 ARG A C 1
ATOM 1547 O O . ARG A 1 192 ? 10.979 -15.150 -2.981 1.00 97.69 192 ARG A O 1
ATOM 1554 N N . ARG A 1 193 ? 9.907 -13.789 -4.428 1.00 97.12 193 ARG A N 1
ATOM 1555 C CA . ARG A 1 193 ? 9.132 -13.053 -3.415 1.00 97.12 193 ARG A CA 1
ATOM 1556 C C . ARG A 1 193 ? 8.151 -13.960 -2.682 1.00 97.12 193 ARG A C 1
ATOM 1558 O O . ARG A 1 193 ? 8.142 -13.950 -1.456 1.00 97.12 193 ARG A O 1
ATOM 1565 N N . ALA A 1 194 ? 7.440 -14.830 -3.400 1.00 97.88 194 ALA A N 1
ATOM 1566 C CA . ALA A 1 194 ? 6.567 -15.831 -2.786 1.00 97.88 194 ALA A CA 1
ATOM 1567 C C . ALA A 1 194 ? 7.304 -16.727 -1.772 1.00 97.88 194 ALA A C 1
ATOM 1569 O O . ALA A 1 194 ? 6.796 -16.999 -0.686 1.00 97.88 194 ALA A O 1
ATOM 1570 N N . GLY A 1 195 ? 8.544 -17.123 -2.076 1.00 98.06 195 GLY A N 1
ATOM 1571 C CA . GLY A 1 195 ? 9.384 -17.901 -1.159 1.00 98.06 195 GLY A CA 1
ATOM 1572 C C . GLY A 1 195 ? 9.828 -17.158 0.112 1.00 98.06 195 GLY A C 1
ATOM 1573 O O . GLY A 1 195 ? 10.318 -17.795 1.044 1.00 98.06 195 GLY A O 1
ATOM 1574 N N . GLN A 1 196 ? 9.671 -15.831 0.174 1.00 97.12 196 GLN A N 1
ATOM 1575 C CA . GLN A 1 196 ? 10.106 -14.991 1.297 1.00 97.12 196 GLN A CA 1
ATOM 1576 C C . GLN A 1 196 ? 8.985 -14.710 2.305 1.00 97.12 196 GLN A C 1
ATOM 1578 O O . GLN A 1 196 ? 9.284 -14.457 3.473 1.00 97.12 196 GLN A O 1
ATOM 1583 N N . TRP A 1 197 ? 7.714 -14.811 1.907 1.00 97.69 197 TRP A N 1
ATOM 1584 C CA . TRP A 1 197 ? 6.565 -14.398 2.725 1.00 97.69 197 TRP A CA 1
ATOM 1585 C C . TRP A 1 197 ? 6.521 -15.062 4.101 1.00 97.69 197 TRP A C 1
ATOM 1587 O O . TRP A 1 197 ? 6.411 -14.380 5.115 1.00 97.69 197 TRP A O 1
ATOM 1597 N N . ALA A 1 198 ? 6.722 -16.381 4.170 1.00 97.31 198 ALA A N 1
ATOM 1598 C CA . ALA A 1 198 ? 6.721 -17.095 5.447 1.00 97.31 198 ALA A CA 1
ATOM 1599 C C . ALA A 1 198 ? 7.873 -16.658 6.373 1.00 97.31 198 ALA A C 1
ATOM 1601 O O . ALA A 1 198 ? 7.730 -16.667 7.593 1.00 97.31 198 ALA A O 1
ATOM 1602 N N . ALA A 1 199 ? 9.032 -16.292 5.814 1.00 97.38 199 ALA A N 1
ATOM 1603 C CA . ALA A 1 199 ? 10.147 -15.774 6.604 1.00 97.38 199 ALA A CA 1
ATOM 1604 C C . ALA A 1 199 ? 9.872 -14.349 7.098 1.00 97.38 199 ALA A C 1
ATOM 1606 O O . ALA A 1 199 ? 10.199 -14.046 8.241 1.00 97.38 199 ALA A O 1
ATOM 1607 N N . ILE A 1 200 ? 9.234 -13.515 6.272 1.00 96.94 200 ILE A N 1
ATOM 1608 C CA . ILE A 1 200 ? 8.818 -12.158 6.642 1.00 96.94 200 ILE A CA 1
ATOM 1609 C C . ILE A 1 200 ? 7.791 -12.208 7.777 1.00 96.94 200 ILE A C 1
ATOM 1611 O O . ILE A 1 200 ? 8.010 -11.568 8.799 1.00 96.94 200 ILE A O 1
ATOM 1615 N N . ALA A 1 201 ? 6.737 -13.019 7.645 1.00 96.31 201 ALA A N 1
ATOM 1616 C CA . ALA A 1 201 ? 5.714 -13.191 8.679 1.00 96.31 201 ALA A CA 1
ATOM 1617 C C . ALA A 1 201 ? 6.320 -13.651 10.015 1.00 96.31 201 ALA A C 1
ATOM 1619 O O . ALA A 1 201 ? 6.047 -13.074 11.065 1.00 96.31 201 ALA A O 1
ATOM 1620 N N . ARG A 1 202 ? 7.217 -14.650 9.975 1.00 96.56 202 ARG A N 1
ATOM 1621 C CA . ARG A 1 202 ? 7.929 -15.128 11.173 1.00 96.56 202 ARG A CA 1
ATOM 1622 C C . ARG A 1 202 ? 8.844 -14.077 11.785 1.00 96.56 202 ARG A C 1
ATOM 1624 O O . ARG A 1 202 ? 8.944 -14.022 13.001 1.00 96.56 202 ARG A O 1
ATOM 1631 N N . MET A 1 203 ? 9.543 -13.300 10.959 1.00 97.00 203 MET A N 1
ATOM 1632 C CA . MET A 1 203 ? 10.422 -12.237 11.443 1.00 97.00 203 MET A CA 1
ATOM 1633 C C . MET A 1 203 ? 9.607 -11.140 12.124 1.00 97.00 203 MET A C 1
ATOM 1635 O O . MET A 1 203 ? 9.974 -10.728 13.211 1.00 97.00 203 MET A O 1
ATOM 1639 N N . ALA A 1 204 ? 8.494 -10.725 11.518 1.00 96.88 204 ALA A N 1
ATOM 1640 C CA . ALA A 1 204 ? 7.596 -9.722 12.076 1.00 96.88 204 ALA A CA 1
ATOM 1641 C C . ALA A 1 204 ? 6.848 -10.180 13.328 1.00 96.88 204 ALA A C 1
ATOM 1643 O O . ALA A 1 204 ? 6.378 -9.338 14.093 1.00 96.88 204 ALA A O 1
ATOM 1644 N N . ASP A 1 205 ? 6.692 -11.497 13.490 1.00 96.56 205 ASP A N 1
ATOM 1645 C CA . ASP A 1 205 ? 5.734 -12.091 14.415 1.00 96.56 205 ASP A CA 1
ATOM 1646 C C . ASP A 1 205 ? 4.365 -11.402 14.271 1.00 96.56 205 ASP A C 1
ATOM 1648 O O . ASP A 1 205 ? 3.748 -10.990 15.239 1.00 96.56 205 ASP A O 1
ATOM 1652 N N . LEU A 1 206 ? 3.890 -11.190 13.046 1.00 97.06 206 LEU A N 1
ATOM 1653 C CA . LEU A 1 206 ? 2.602 -10.556 12.748 1.00 97.06 206 LEU A CA 1
ATOM 1654 C C . LEU A 1 206 ? 2.013 -11.169 11.469 1.00 97.06 206 LEU A C 1
ATOM 1656 O O . LEU A 1 206 ? 2.775 -11.708 10.658 1.00 97.06 206 LEU A O 1
ATOM 1660 N N . PRO A 1 207 ? 0.685 -11.055 11.261 1.00 97.19 207 PRO A N 1
ATOM 1661 C CA . PRO A 1 207 ? 0.068 -11.237 9.950 1.00 97.19 207 PRO A CA 1
ATOM 1662 C C . PRO A 1 207 ? 0.855 -10.504 8.855 1.00 97.19 207 PRO A C 1
ATOM 1664 O O . PRO A 1 207 ? 1.248 -9.342 9.025 1.00 97.19 207 PRO A O 1
ATOM 1667 N N . TYR A 1 208 ? 1.105 -11.192 7.747 1.00 98.00 208 TYR A N 1
ATOM 1668 C CA . TYR A 1 208 ? 1.792 -10.649 6.587 1.00 98.00 208 TYR A CA 1
ATOM 1669 C C . TYR A 1 208 ? 0.870 -10.710 5.376 1.00 98.00 208 TYR A C 1
ATOM 1671 O O . TYR A 1 208 ? 0.655 -11.780 4.814 1.00 98.00 208 TYR A O 1
ATOM 1679 N N . ALA A 1 209 ? 0.431 -9.542 4.915 1.00 98.06 209 ALA A N 1
ATOM 1680 C CA . ALA A 1 209 ? -0.325 -9.415 3.680 1.00 98.06 209 ALA A CA 1
ATOM 1681 C C . ALA A 1 209 ? 0.652 -9.342 2.495 1.00 98.06 209 ALA A C 1
ATOM 1683 O O . ALA A 1 209 ? 1.375 -8.341 2.379 1.00 98.06 209 ALA A O 1
ATOM 1684 N N . PRO A 1 210 ? 0.722 -10.342 1.597 1.00 98.12 210 PRO A N 1
ATOM 1685 C CA . PRO A 1 210 ? 1.574 -10.243 0.421 1.00 98.12 210 PRO A CA 1
ATOM 1686 C C . PRO A 1 210 ? 1.139 -9.076 -0.466 1.00 98.12 210 PRO A C 1
ATOM 1688 O O . PRO A 1 210 ? -0.054 -8.847 -0.634 1.00 98.12 210 PRO A O 1
ATOM 1691 N N . SER A 1 211 ? 2.101 -8.366 -1.059 1.00 97.75 211 SER A N 1
ATOM 1692 C CA . SER A 1 211 ? 1.831 -7.367 -2.098 1.00 97.75 211 SER A CA 1
ATOM 1693 C C . SER A 1 211 ? 2.296 -7.876 -3.453 1.00 97.75 211 SER A C 1
ATOM 1695 O O . SER A 1 211 ? 3.489 -8.127 -3.661 1.00 97.75 211 SER A O 1
ATOM 1697 N N . ILE A 1 212 ? 1.339 -8.080 -4.356 1.00 98.31 212 ILE A N 1
ATOM 1698 C CA . ILE A 1 212 ? 1.559 -8.653 -5.683 1.00 98.31 212 ILE A CA 1
ATOM 1699 C C . ILE A 1 212 ? 1.424 -7.555 -6.724 1.00 98.31 212 ILE A C 1
ATOM 1701 O O . ILE A 1 212 ? 0.384 -6.908 -6.817 1.00 98.31 212 ILE A O 1
ATOM 1705 N N . ALA A 1 213 ? 2.465 -7.390 -7.537 1.00 97.94 213 ALA A N 1
ATOM 1706 C CA . ALA A 1 213 ? 2.474 -6.434 -8.631 1.00 97.94 213 ALA A CA 1
ATOM 1707 C C . ALA A 1 213 ? 2.420 -7.100 -10.006 1.00 97.94 213 ALA A C 1
ATOM 1709 O O . ALA A 1 213 ? 2.846 -8.249 -10.171 1.00 97.94 213 ALA A O 1
ATOM 1710 N N . THR A 1 214 ? 1.915 -6.363 -10.997 1.00 97.94 214 THR A N 1
ATOM 1711 C CA . THR A 1 214 ? 1.888 -6.794 -12.405 1.00 97.94 214 THR A CA 1
ATOM 1712 C C . THR A 1 214 ? 3.250 -6.668 -13.085 1.00 97.94 214 THR A C 1
ATOM 1714 O O . THR A 1 214 ? 3.517 -7.389 -14.038 1.00 97.94 214 THR A O 1
ATOM 1717 N N . GLY A 1 215 ? 4.148 -5.829 -12.568 1.00 97.12 215 GLY A N 1
ATOM 1718 C CA . GLY A 1 215 ? 5.480 -5.601 -13.125 1.00 97.12 215 GLY A CA 1
ATOM 1719 C C . GLY A 1 215 ? 6.216 -4.484 -12.391 1.00 97.12 215 GLY A C 1
ATOM 1720 O O . GLY A 1 215 ? 5.849 -4.133 -11.272 1.00 97.12 215 GLY A O 1
ATOM 1721 N N . TRP A 1 216 ? 7.270 -3.948 -13.007 1.00 97.69 216 TRP A N 1
ATOM 1722 C CA . TRP A 1 216 ? 7.938 -2.726 -12.558 1.00 97.69 216 TRP A CA 1
ATOM 1723 C C . TRP A 1 216 ? 8.787 -2.131 -13.685 1.00 97.69 216 TRP A C 1
ATOM 1725 O O . TRP A 1 216 ? 9.771 -2.733 -14.113 1.00 97.69 216 TRP A O 1
ATOM 1735 N N . ASP A 1 217 ? 8.455 -0.920 -14.115 1.00 95.38 217 ASP A N 1
ATOM 1736 C CA . ASP A 1 217 ? 9.270 -0.099 -15.005 1.00 95.38 217 ASP A CA 1
ATOM 1737 C C . ASP A 1 217 ? 9.032 1.390 -14.716 1.00 95.38 217 ASP A C 1
ATOM 1739 O O . ASP A 1 217 ? 8.066 2.004 -15.171 1.00 95.38 217 ASP A O 1
ATOM 1743 N N . ALA A 1 218 ? 9.945 1.998 -13.960 1.00 93.69 218 ALA A N 1
ATOM 1744 C CA . ALA A 1 218 ? 9.905 3.431 -13.682 1.00 93.69 218 ALA A CA 1
ATOM 1745 C C . ALA A 1 218 ? 10.545 4.287 -14.789 1.00 93.69 218 ALA A C 1
ATOM 1747 O O . ALA A 1 218 ? 10.542 5.517 -14.681 1.00 93.69 218 ALA A O 1
ATOM 1748 N N . SER A 1 219 ? 11.092 3.691 -15.856 1.00 91.44 219 SER A N 1
ATOM 1749 C CA . SER A 1 219 ? 11.903 4.403 -16.851 1.00 91.44 219 SER A CA 1
ATOM 1750 C C . SER A 1 219 ? 11.124 5.473 -17.618 1.00 91.44 219 SER A C 1
ATOM 1752 O O . SER A 1 219 ? 11.714 6.464 -18.047 1.00 91.44 219 SER A O 1
ATOM 1754 N N . ALA A 1 220 ? 9.793 5.364 -17.700 1.00 88.00 220 ALA A N 1
ATOM 1755 C CA . ALA A 1 220 ? 8.929 6.403 -18.264 1.00 88.00 220 ALA A CA 1
ATOM 1756 C C . ALA A 1 220 ? 9.071 7.756 -17.537 1.00 88.00 220 ALA A C 1
ATOM 1758 O O . ALA A 1 220 ? 9.006 8.816 -18.162 1.00 88.00 220 ALA A O 1
ATOM 1759 N N . ARG A 1 221 ? 9.361 7.747 -16.226 1.00 87.12 221 ARG A N 1
ATOM 1760 C CA . ARG A 1 221 ? 9.628 8.966 -15.433 1.00 87.12 221 ARG A CA 1
ATOM 1761 C C . ARG A 1 221 ? 10.912 9.681 -15.860 1.00 87.12 221 ARG A C 1
ATOM 1763 O O . ARG A 1 221 ? 11.161 10.811 -15.446 1.00 87.12 221 ARG A O 1
ATOM 1770 N N . ALA A 1 222 ? 11.743 9.021 -16.656 1.00 83.25 222 ALA A N 1
ATOM 1771 C CA . ALA A 1 222 ? 13.034 9.509 -17.091 1.00 83.25 222 ALA A CA 1
ATOM 1772 C C . ALA A 1 222 ? 12.995 10.252 -18.437 1.00 83.25 222 ALA A C 1
ATOM 1774 O O . ALA A 1 222 ? 14.046 10.693 -18.895 1.00 83.25 222 ALA A O 1
ATOM 1775 N N . ALA A 1 223 ? 11.817 10.413 -19.057 1.00 77.81 223 ALA A N 1
ATOM 1776 C CA . ALA A 1 223 ? 11.661 11.040 -20.375 1.00 77.81 223 ALA A CA 1
ATOM 1777 C C . ALA A 1 223 ? 12.368 12.407 -20.493 1.00 77.81 223 ALA A C 1
ATOM 1779 O O . ALA A 1 223 ? 12.972 12.707 -21.521 1.00 77.81 223 ALA A O 1
ATOM 1780 N N . ASP A 1 224 ? 12.381 13.188 -19.409 1.00 76.56 224 ASP A N 1
ATOM 1781 C CA . ASP A 1 224 ? 13.012 14.514 -19.354 1.00 76.56 224 ASP A CA 1
ATOM 1782 C C . ASP A 1 224 ? 14.532 14.484 -19.075 1.00 76.56 224 ASP A C 1
ATOM 1784 O O . ASP A 1 224 ? 15.182 15.530 -19.052 1.00 76.56 224 ASP A O 1
ATOM 1788 N N . PHE A 1 225 ? 15.125 13.311 -18.831 1.00 74.62 225 PHE A N 1
ATOM 1789 C CA . PHE A 1 225 ? 16.514 13.152 -18.366 1.00 74.62 225 PHE A CA 1
ATOM 1790 C C . PHE A 1 225 ? 17.496 12.743 -19.471 1.00 74.62 225 PHE A C 1
ATOM 1792 O O . PHE A 1 225 ? 18.664 12.468 -19.191 1.00 74.62 225 PHE A O 1
ATOM 1799 N N . GLY A 1 226 ? 17.043 12.764 -20.725 1.00 77.06 226 GLY A N 1
ATOM 1800 C CA . GLY A 1 226 ? 17.853 12.446 -21.896 1.00 77.06 226 GLY A CA 1
ATOM 1801 C C . GLY A 1 226 ? 17.904 10.947 -22.220 1.00 77.06 226 GLY A C 1
ATOM 1802 O O . GLY A 1 226 ? 17.230 10.141 -21.584 1.00 77.06 226 GLY A O 1
ATOM 1803 N N . PRO A 1 227 ? 18.680 10.557 -23.247 1.00 80.81 227 PRO A N 1
ATOM 1804 C CA . PRO A 1 227 ? 18.673 9.190 -23.772 1.00 80.81 227 PRO A CA 1
ATOM 1805 C C . PRO A 1 227 ? 19.506 8.190 -22.951 1.00 80.81 227 PRO A C 1
ATOM 1807 O O . PRO A 1 227 ? 19.446 6.990 -23.215 1.00 80.81 227 PRO A O 1
ATOM 1810 N N . GLU A 1 228 ? 20.315 8.657 -21.995 1.00 85.31 228 GLU A N 1
ATOM 1811 C CA . GLU A 1 228 ? 21.178 7.796 -21.181 1.00 85.31 228 GLU A CA 1
ATOM 1812 C C . GLU A 1 228 ? 20.359 6.945 -20.204 1.00 85.31 228 GLU A C 1
ATOM 1814 O O . GLU A 1 228 ? 19.538 7.478 -19.464 1.00 85.31 228 GLU A O 1
ATOM 1819 N N . ARG A 1 229 ? 20.642 5.636 -20.136 1.00 86.69 229 ARG A N 1
ATOM 1820 C CA . ARG A 1 229 ? 19.954 4.675 -19.250 1.00 86.69 229 ARG A CA 1
ATOM 1821 C C . ARG A 1 229 ? 20.902 4.065 -18.207 1.00 86.69 229 ARG A C 1
ATOM 1823 O O . ARG A 1 229 ? 21.234 2.883 -18.303 1.00 86.69 229 ARG A O 1
ATOM 1830 N N . PRO A 1 230 ? 21.416 4.863 -17.254 1.00 88.56 230 PRO A N 1
ATOM 1831 C CA . PRO A 1 230 ? 22.335 4.387 -16.225 1.00 88.56 230 PRO A CA 1
ATOM 1832 C C . PRO A 1 230 ? 21.685 3.346 -15.308 1.00 88.56 230 PRO A C 1
ATOM 1834 O O . PRO A 1 230 ? 20.473 3.350 -15.119 1.00 88.56 230 PRO A O 1
ATOM 1837 N N . ASP A 1 231 ? 22.505 2.524 -14.657 1.00 90.38 231 ASP A N 1
ATOM 1838 C CA . ASP A 1 231 ? 22.056 1.542 -13.664 1.00 90.38 231 ASP A CA 1
ATOM 1839 C C . ASP A 1 231 ? 21.691 2.214 -12.326 1.00 90.38 231 ASP A C 1
ATOM 1841 O O . ASP A 1 231 ? 22.409 2.153 -11.327 1.00 90.38 231 ASP A O 1
ATOM 1845 N N . LYS A 1 232 ? 20.614 3.001 -12.350 1.00 88.31 232 LYS A N 1
ATOM 1846 C CA . LYS A 1 232 ? 20.012 3.659 -11.189 1.00 88.31 232 LYS A CA 1
ATOM 1847 C C . LYS A 1 232 ? 18.574 4.059 -11.487 1.00 88.31 232 LYS A C 1
ATOM 1849 O O . LYS A 1 232 ? 18.223 4.354 -12.628 1.00 88.31 232 LYS A O 1
ATOM 1854 N N . TYR A 1 233 ? 17.786 4.210 -10.430 1.00 87.69 233 TYR A N 1
ATOM 1855 C CA . TYR A 1 233 ? 16.454 4.795 -10.509 1.00 87.69 233 TYR A CA 1
ATOM 1856 C C . TYR A 1 233 ? 16.473 6.157 -11.245 1.00 87.69 233 TYR A C 1
ATOM 1858 O O . TYR A 1 233 ? 17.352 6.987 -10.967 1.00 87.69 233 TYR A O 1
ATOM 1866 N N . PRO A 1 234 ? 15.514 6.439 -12.145 1.00 89.81 234 PRO A N 1
ATOM 1867 C CA . PRO A 1 234 ? 14.349 5.616 -12.518 1.00 89.81 234 PRO A CA 1
ATOM 1868 C C . PRO A 1 234 ? 14.591 4.576 -13.633 1.00 89.81 234 PRO A C 1
ATOM 1870 O O . PRO A 1 234 ? 13.666 3.874 -14.010 1.00 89.81 234 PRO A O 1
ATOM 1873 N N . TRP A 1 235 ? 15.803 4.470 -14.180 1.00 90.94 235 TRP A N 1
ATOM 1874 C CA . TRP A 1 235 ? 16.125 3.597 -15.323 1.00 90.94 235 TRP A CA 1
ATOM 1875 C C . TRP A 1 235 ? 16.377 2.129 -14.963 1.00 90.94 235 TRP A C 1
ATOM 1877 O O . TRP A 1 235 ? 16.478 1.283 -15.850 1.00 90.94 235 TRP A O 1
ATOM 1887 N N . SER A 1 236 ? 16.585 1.853 -13.680 1.00 92.25 236 SER A N 1
ATOM 1888 C CA . SER A 1 236 ? 16.931 0.540 -13.155 1.00 92.25 236 SER A CA 1
ATOM 1889 C C . SER A 1 236 ? 16.440 0.407 -11.712 1.00 92.25 236 SER A C 1
ATOM 1891 O O . SER A 1 236 ? 16.487 1.401 -10.970 1.00 92.25 236 SER A O 1
ATOM 1893 N N . PRO A 1 237 ? 16.042 -0.800 -11.286 1.00 95.12 237 PRO A N 1
ATOM 1894 C CA . PRO A 1 237 ? 15.792 -1.983 -12.128 1.00 95.12 237 PRO A CA 1
ATOM 1895 C C . PRO A 1 237 ? 14.500 -1.868 -12.962 1.00 95.12 237 PRO A C 1
ATOM 1897 O O . PRO A 1 237 ? 13.631 -1.052 -12.655 1.00 95.12 237 PRO A O 1
ATOM 1900 N N . VAL A 1 238 ? 14.387 -2.707 -13.994 1.00 96.31 238 VAL A N 1
ATOM 1901 C CA . VAL A 1 238 ? 13.192 -2.938 -14.824 1.00 96.31 238 VAL A CA 1
ATOM 1902 C C . VAL A 1 238 ? 12.872 -4.433 -14.822 1.00 96.31 238 VAL A C 1
ATOM 1904 O O . VAL A 1 238 ? 13.759 -5.275 -14.981 1.00 96.31 238 VAL A O 1
ATOM 1907 N N . VAL A 1 239 ? 11.601 -4.762 -14.639 1.00 98.12 239 VAL A N 1
ATOM 1908 C CA . VAL A 1 239 ? 11.067 -6.119 -14.756 1.00 98.12 239 VAL A CA 1
ATOM 1909 C C . VAL A 1 239 ? 10.516 -6.298 -16.160 1.00 98.12 239 VAL A C 1
ATOM 1911 O O . VAL A 1 239 ? 9.845 -5.419 -16.685 1.00 98.12 239 VAL A O 1
ATOM 1914 N N . THR A 1 240 ? 10.846 -7.432 -16.760 1.00 97.62 240 THR A N 1
ATOM 1915 C CA . THR A 1 240 ? 10.459 -7.816 -18.117 1.00 97.62 240 THR A CA 1
AT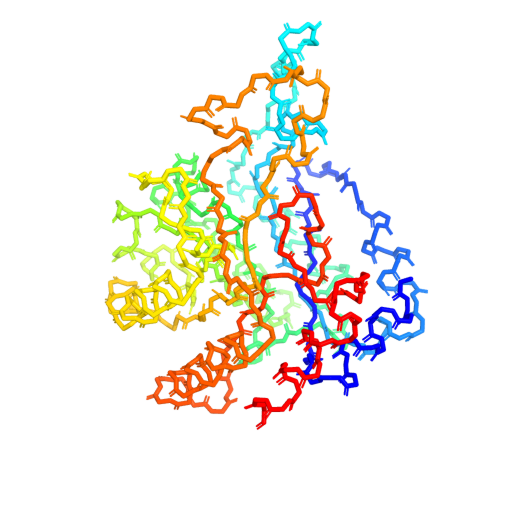OM 1916 C C . THR A 1 240 ? 9.840 -9.209 -18.101 1.00 97.62 240 THR A C 1
ATOM 1918 O O . THR A 1 240 ? 10.016 -9.964 -17.144 1.00 97.62 240 THR A O 1
ATOM 1921 N N . GLY A 1 241 ? 9.139 -9.579 -19.172 1.00 97.69 241 GLY A N 1
ATOM 1922 C CA . GLY A 1 241 ? 8.499 -10.895 -19.277 1.00 97.69 241 GLY A CA 1
ATOM 1923 C C . GLY A 1 241 ? 7.169 -10.997 -18.528 1.00 97.69 241 GLY A C 1
ATOM 1924 O O . GLY A 1 241 ? 6.572 -12.068 -18.484 1.00 97.69 241 GLY A O 1
ATOM 1925 N N . GLU A 1 242 ? 6.669 -9.894 -17.974 1.00 97.50 242 GLU A N 1
ATOM 1926 C CA . GLU A 1 242 ? 5.356 -9.814 -17.352 1.00 97.50 242 GLU A CA 1
ATOM 1927 C C . GLU A 1 242 ? 4.234 -10.131 -18.349 1.00 97.50 242 GLU A C 1
ATOM 1929 O O . GLU A 1 242 ? 4.245 -9.702 -19.509 1.00 97.50 242 GLU A O 1
ATOM 1934 N N . HIS A 1 243 ? 3.257 -10.910 -17.886 1.00 98.50 243 HIS A N 1
ATOM 1935 C CA . HIS A 1 243 ? 2.101 -11.344 -18.663 1.00 98.50 243 HIS A CA 1
ATOM 1936 C C . HIS A 1 243 ? 0.931 -11.660 -17.715 1.00 98.50 243 HIS A C 1
ATOM 1938 O O . HIS A 1 243 ? 1.186 -12.205 -16.635 1.00 98.50 243 HIS A O 1
ATOM 1944 N N . PRO A 1 244 ? -0.336 -11.407 -18.106 1.00 98.75 244 PRO A N 1
ATOM 1945 C CA . PRO A 1 244 ? -1.509 -11.708 -17.281 1.00 98.75 244 PRO A CA 1
ATOM 1946 C C . PRO A 1 244 ? -1.535 -13.124 -16.691 1.00 98.75 244 PRO A C 1
ATOM 1948 O O . PRO A 1 244 ? -1.813 -13.292 -15.511 1.00 98.75 244 PRO A O 1
ATOM 1951 N N . GLU A 1 245 ? -1.152 -14.137 -17.470 1.00 98.75 245 GLU A N 1
ATOM 1952 C CA . GLU A 1 245 ? -1.046 -15.531 -17.002 1.00 98.75 245 GLU A CA 1
ATOM 1953 C C . GLU A 1 245 ? -0.067 -15.711 -15.824 1.00 98.75 245 GLU A C 1
ATOM 1955 O O . GLU A 1 245 ? -0.356 -16.414 -14.859 1.00 98.75 245 GLU A O 1
ATOM 1960 N N . LEU A 1 246 ? 1.092 -15.049 -15.857 1.00 98.75 246 LEU A N 1
ATOM 1961 C CA . LEU A 1 246 ? 2.066 -15.141 -14.765 1.00 98.75 246 LEU A CA 1
ATOM 1962 C C . LEU A 1 246 ? 1.577 -14.383 -13.528 1.00 98.75 246 LEU A C 1
ATOM 1964 O O . LEU A 1 246 ? 1.800 -14.829 -12.401 1.00 98.75 246 LEU A O 1
ATOM 1968 N N . PHE A 1 247 ? 0.884 -13.262 -13.734 1.00 98.69 247 PHE A N 1
ATOM 1969 C CA . PHE A 1 247 ? 0.245 -12.514 -12.657 1.00 98.69 247 PHE A CA 1
ATOM 1970 C C . PHE A 1 247 ? -0.886 -13.316 -12.002 1.00 98.69 247 PHE A C 1
ATOM 1972 O O . PHE A 1 247 ? -0.908 -13.411 -10.778 1.00 98.69 247 PHE A O 1
ATOM 1979 N N . HIS A 1 248 ? -1.741 -13.992 -12.778 1.00 98.81 248 HIS A N 1
ATOM 1980 C CA . HIS A 1 248 ? -2.734 -14.943 -12.261 1.00 98.81 248 HIS A CA 1
ATOM 1981 C C . HIS A 1 248 ? -2.070 -15.961 -11.326 1.00 98.81 248 HIS A C 1
ATOM 1983 O O . HIS A 1 248 ? -2.511 -16.170 -10.195 1.00 98.81 248 HIS A O 1
ATOM 1989 N N . GLN A 1 249 ? -0.971 -16.581 -11.765 1.00 98.75 249 GLN A N 1
ATOM 1990 C CA . GLN A 1 249 ? -0.260 -17.575 -10.959 1.00 98.75 249 GLN A CA 1
ATOM 1991 C C . GLN A 1 249 ? 0.358 -16.970 -9.690 1.00 98.75 249 GLN A C 1
ATOM 1993 O O . GLN A 1 249 ? 0.360 -17.617 -8.638 1.00 98.75 249 GLN A O 1
ATOM 1998 N N . ALA A 1 250 ? 0.861 -15.735 -9.756 1.00 98.56 250 ALA A N 1
ATOM 1999 C CA . ALA A 1 250 ? 1.339 -15.012 -8.581 1.00 98.56 250 ALA A CA 1
ATOM 2000 C C . ALA A 1 250 ? 0.196 -14.749 -7.585 1.00 98.56 250 ALA A C 1
ATOM 2002 O O . ALA A 1 250 ? 0.358 -15.040 -6.399 1.00 98.56 250 ALA A O 1
ATOM 2003 N N . VAL A 1 251 ? -0.970 -14.297 -8.062 1.00 98.69 251 VAL A N 1
ATOM 2004 C CA . VAL A 1 251 ? -2.177 -14.079 -7.245 1.00 98.69 251 VAL A CA 1
ATOM 2005 C C . VAL A 1 251 ? -2.638 -15.376 -6.585 1.00 98.69 251 VAL A C 1
ATOM 2007 O O . VAL A 1 251 ? -2.806 -15.402 -5.368 1.00 98.69 251 VAL A O 1
ATOM 2010 N N . ARG A 1 252 ? -2.730 -16.487 -7.331 1.00 98.69 252 ARG A N 1
ATOM 2011 C CA . ARG A 1 252 ? -3.067 -17.815 -6.775 1.00 98.69 252 ARG A CA 1
ATOM 2012 C C . ARG A 1 252 ? -2.145 -18.225 -5.628 1.00 98.69 252 ARG A C 1
ATOM 2014 O O . ARG A 1 252 ? -2.607 -18.802 -4.642 1.00 98.69 252 ARG A O 1
ATOM 2021 N N . ARG A 1 253 ? -0.843 -17.931 -5.735 1.00 98.44 253 ARG A N 1
ATOM 2022 C CA . ARG A 1 253 ? 0.119 -18.174 -4.646 1.00 98.44 253 ARG A CA 1
ATOM 2023 C C . ARG A 1 253 ? -0.148 -17.277 -3.444 1.00 98.44 253 ARG A C 1
ATOM 2025 O O . ARG A 1 253 ? -0.066 -17.769 -2.325 1.00 98.44 253 ARG A O 1
ATOM 2032 N N . GLY A 1 254 ? -0.462 -16.002 -3.675 1.00 98.12 254 GLY A N 1
ATOM 2033 C CA . GLY A 1 254 ? -0.855 -15.056 -2.630 1.00 98.12 254 GLY A CA 1
ATOM 2034 C C . GLY A 1 254 ? -2.063 -15.542 -1.841 1.00 98.12 254 GLY A C 1
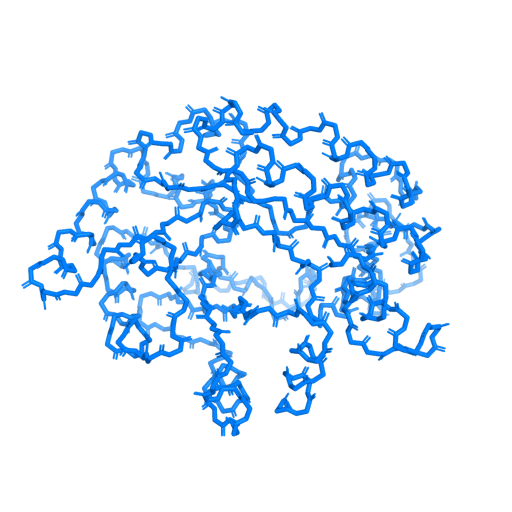ATOM 2035 O O . GLY A 1 254 ? -1.962 -15.689 -0.629 1.00 98.12 254 GLY A O 1
ATOM 2036 N N . ILE A 1 255 ? -3.150 -15.884 -2.538 1.00 97.88 255 ILE A N 1
ATOM 2037 C CA . ILE A 1 255 ? -4.379 -16.435 -1.940 1.00 97.88 255 ILE A CA 1
ATOM 2038 C C . ILE A 1 255 ? -4.051 -17.676 -1.105 1.00 97.88 255 ILE A C 1
ATOM 2040 O O . ILE A 1 255 ? -4.339 -17.710 0.085 1.00 97.88 255 ILE A O 1
ATOM 2044 N N . SER A 1 256 ? -3.339 -18.646 -1.691 1.00 97.69 256 SER A N 1
ATOM 2045 C CA . SER A 1 256 ? -2.978 -19.888 -0.989 1.00 97.69 256 SER A CA 1
ATOM 2046 C C . SER A 1 256 ? -2.135 -19.632 0.268 1.00 97.69 256 SER A C 1
ATOM 2048 O O . SER A 1 256 ? -2.250 -20.354 1.256 1.00 97.69 256 SER A O 1
ATOM 2050 N N . PHE A 1 257 ? -1.250 -18.629 0.237 1.00 98.25 257 PHE A N 1
ATOM 2051 C CA . PHE A 1 257 ? -0.461 -18.238 1.403 1.00 98.25 257 PHE A CA 1
ATOM 2052 C C . PHE A 1 257 ? -1.343 -17.608 2.485 1.00 98.25 257 PHE A C 1
ATOM 2054 O O . PHE A 1 257 ? -1.226 -17.995 3.647 1.00 98.25 257 PHE A O 1
ATOM 2061 N N . VAL A 1 258 ? -2.214 -16.670 2.114 1.00 97.62 258 VAL A N 1
ATOM 2062 C CA . VAL A 1 258 ? -3.107 -15.972 3.048 1.00 97.62 258 VAL A CA 1
ATOM 2063 C C . VAL A 1 258 ? -4.067 -16.961 3.710 1.00 97.62 258 VAL A C 1
ATOM 2065 O O . VAL A 1 258 ? -4.090 -17.044 4.934 1.00 97.62 258 VAL A O 1
ATOM 2068 N N . GLU A 1 259 ? -4.748 -17.810 2.939 1.00 96.12 259 GLU A N 1
ATOM 2069 C CA . GLU A 1 259 ? -5.659 -18.836 3.471 1.00 96.12 259 GLU A CA 1
ATOM 2070 C C . GLU A 1 259 ? -4.959 -19.774 4.467 1.00 96.12 259 GLU A C 1
ATOM 2072 O O . GLU A 1 259 ? -5.513 -20.114 5.512 1.00 96.12 259 GLU A O 1
ATOM 2077 N N . ALA A 1 260 ? -3.715 -20.170 4.178 1.00 96.12 260 ALA A N 1
ATOM 2078 C CA . ALA A 1 260 ? -2.956 -21.089 5.023 1.00 96.12 260 ALA A CA 1
ATOM 2079 C C . ALA A 1 260 ? -2.431 -20.467 6.331 1.00 96.12 260 ALA A C 1
ATOM 2081 O O . ALA A 1 260 ? -2.105 -21.216 7.255 1.00 96.12 260 ALA A O 1
ATOM 2082 N N . ASN A 1 261 ? -2.296 -19.138 6.413 1.00 94.75 261 ASN A N 1
ATOM 2083 C CA . ASN A 1 261 ? -1.664 -18.458 7.554 1.00 94.75 261 ASN A CA 1
ATOM 2084 C C . ASN A 1 261 ? -2.622 -17.547 8.336 1.00 94.75 261 ASN A C 1
ATOM 2086 O O . ASN A 1 261 ? -2.458 -17.399 9.545 1.00 94.75 261 ASN A O 1
ATOM 2090 N N . GLU A 1 262 ? -3.604 -16.948 7.666 1.00 90.38 262 GLU A N 1
ATOM 2091 C CA . GLU A 1 262 ? -4.518 -15.939 8.219 1.00 90.38 262 GLU A CA 1
ATOM 2092 C C . GLU A 1 262 ? -5.998 -16.340 8.096 1.00 90.38 262 GLU A C 1
ATOM 2094 O O . GLU A 1 262 ? -6.836 -15.791 8.810 1.00 90.38 262 GLU A O 1
ATOM 2099 N N . GLY A 1 263 ? -6.317 -17.335 7.260 1.00 86.50 263 GLY A N 1
ATOM 2100 C CA . GLY A 1 263 ? -7.688 -17.777 6.994 1.00 86.50 263 GLY A CA 1
ATOM 2101 C C . GLY A 1 263 ? -8.419 -16.886 5.985 1.00 86.50 263 GLY A C 1
ATOM 2102 O O . GLY A 1 263 ? -7.795 -16.124 5.251 1.00 86.50 263 GLY A O 1
ATOM 2103 N N . GLU A 1 264 ? -9.750 -17.001 5.944 1.00 77.75 264 GLU A N 1
ATOM 2104 C CA . GLU A 1 264 ? -10.607 -16.301 4.968 1.00 77.75 264 GLU A CA 1
ATOM 2105 C C . GLU A 1 264 ? -10.627 -14.772 5.154 1.00 77.75 264 GLU A C 1
ATOM 2107 O O . GLU A 1 264 ? -10.856 -14.046 4.194 1.00 77.75 264 GLU A O 1
ATOM 2112 N N . ASP A 1 265 ? -10.335 -14.277 6.362 1.00 81.25 265 ASP A N 1
ATOM 2113 C CA . ASP A 1 265 ? -10.306 -12.839 6.680 1.00 81.25 265 ASP A CA 1
ATOM 2114 C C . ASP A 1 265 ? -8.918 -12.193 6.467 1.00 81.25 265 ASP A C 1
ATOM 2116 O O . ASP A 1 265 ? -8.697 -11.034 6.841 1.00 81.25 265 ASP A O 1
ATOM 2120 N N . GLY A 1 266 ? -7.951 -12.949 5.939 1.00 92.50 266 GLY A N 1
ATOM 2121 C CA . GLY A 1 266 ? -6.598 -12.464 5.687 1.00 92.50 266 GLY A CA 1
ATOM 2122 C C . GLY A 1 266 ? -6.523 -11.495 4.505 1.00 92.50 266 GLY A C 1
ATOM 2123 O O . GLY A 1 266 ? -7.373 -11.487 3.617 1.00 92.50 266 GLY A O 1
ATOM 2124 N N . LEU A 1 267 ? -5.484 -10.659 4.475 1.00 96.81 267 LEU A N 1
ATOM 2125 C CA . LEU A 1 267 ? -5.356 -9.618 3.450 1.00 96.81 267 LEU A CA 1
ATOM 2126 C C . LEU A 1 267 ? -4.382 -10.017 2.338 1.00 96.81 267 LEU A C 1
ATOM 2128 O O . LEU A 1 267 ? -3.255 -10.437 2.594 1.00 96.81 267 LEU A O 1
ATOM 2132 N N . LEU A 1 268 ? -4.774 -9.755 1.091 1.00 97.81 268 LEU A N 1
ATOM 2133 C CA . LEU A 1 268 ? -3.889 -9.779 -0.071 1.00 97.81 268 LEU A CA 1
ATOM 2134 C C . LEU A 1 268 ? -3.862 -8.393 -0.718 1.00 97.81 268 LEU A C 1
ATOM 2136 O O . LEU A 1 268 ? -4.898 -7.856 -1.101 1.00 97.81 268 LEU A O 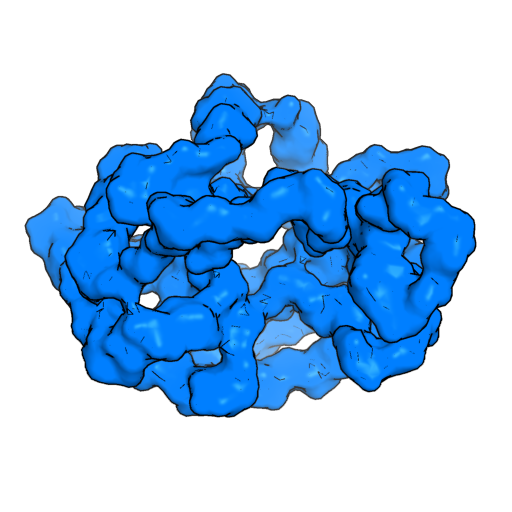1
ATOM 2140 N N . MET A 1 269 ? -2.674 -7.812 -0.854 1.00 98.12 269 MET A N 1
ATOM 2141 C CA . MET A 1 269 ? -2.498 -6.508 -1.487 1.00 98.12 269 MET A CA 1
ATOM 2142 C C . MET A 1 269 ? -2.167 -6.685 -2.968 1.00 98.12 269 MET A C 1
ATOM 2144 O O . MET A 1 269 ? -1.317 -7.500 -3.337 1.00 98.12 269 MET A O 1
ATOM 2148 N N . ILE A 1 270 ? -2.795 -5.873 -3.817 1.00 98.19 270 ILE A N 1
ATOM 2149 C CA . ILE A 1 270 ? -2.440 -5.761 -5.232 1.00 98.19 270 ILE A CA 1
ATOM 2150 C C . ILE A 1 270 ? -1.829 -4.383 -5.477 1.00 98.19 270 ILE A C 1
ATOM 2152 O O . ILE A 1 270 ? -2.470 -3.355 -5.253 1.00 98.19 270 ILE A O 1
ATOM 2156 N N . ALA A 1 271 ? -0.586 -4.367 -5.947 1.00 96.06 271 ALA A N 1
ATOM 2157 C CA . ALA A 1 271 ? 0.156 -3.166 -6.299 1.00 96.06 271 ALA A CA 1
ATOM 2158 C C . ALA A 1 271 ? 0.212 -3.032 -7.831 1.00 96.06 271 ALA A C 1
ATOM 2160 O O . ALA A 1 271 ? 0.963 -3.722 -8.507 1.00 96.06 271 ALA A O 1
ATOM 2161 N N . SER A 1 272 ? -0.602 -2.192 -8.454 1.00 96.69 272 SER A N 1
ATOM 2162 C CA . SER A 1 272 ? -1.570 -1.254 -7.881 1.00 96.69 272 SER A CA 1
ATOM 2163 C C . SER A 1 272 ? -2.769 -1.113 -8.819 1.00 96.69 272 SER A C 1
ATOM 2165 O O . SER A 1 272 ? -2.795 -1.717 -9.888 1.00 96.69 272 SER A O 1
ATOM 2167 N N . LEU A 1 273 ? -3.764 -0.290 -8.474 1.00 96.38 273 LEU A N 1
ATOM 2168 C CA . LEU A 1 273 ? -4.809 0.040 -9.443 1.00 96.38 273 LEU A CA 1
ATOM 2169 C C . LEU A 1 273 ? -4.226 0.828 -10.633 1.00 96.38 273 LEU A C 1
ATOM 2171 O O . LEU A 1 273 ? -4.536 0.508 -11.778 1.00 96.38 273 LEU A O 1
ATOM 2175 N N . ASN A 1 274 ? -3.393 1.845 -10.376 1.00 95.38 274 ASN A N 1
ATOM 2176 C CA . ASN A 1 274 ? -3.084 2.884 -11.364 1.00 95.38 274 ASN A CA 1
ATOM 2177 C C . ASN A 1 274 ? -1.699 3.560 -11.237 1.00 95.38 274 ASN A C 1
ATOM 2179 O O . ASN A 1 274 ? -1.553 4.716 -11.644 1.00 95.38 274 ASN A O 1
ATOM 2183 N N . GLU A 1 275 ? -0.666 2.891 -10.723 1.00 94.31 275 GLU A N 1
ATOM 2184 C CA . GLU A 1 275 ? 0.711 3.419 -10.686 1.00 94.31 275 GLU A CA 1
ATOM 2185 C C . GLU A 1 275 ? 1.412 3.266 -12.053 1.00 94.31 275 GLU A C 1
ATOM 2187 O O . GLU A 1 275 ? 2.466 2.650 -12.222 1.00 94.31 275 GLU A O 1
ATOM 2192 N N . TRP A 1 276 ? 0.817 3.899 -13.067 1.00 94.44 276 TRP A N 1
ATOM 2193 C CA . TRP A 1 276 ? 1.295 3.917 -14.453 1.00 94.44 276 TRP A CA 1
ATOM 2194 C C . TRP A 1 276 ? 2.747 4.366 -14.586 1.00 94.44 276 TRP A C 1
ATOM 2196 O O . TRP A 1 276 ? 3.478 3.889 -15.448 1.00 94.44 276 TRP A O 1
ATOM 2206 N N . SER A 1 277 ? 3.172 5.294 -13.731 1.00 91.75 277 SER A N 1
ATOM 2207 C CA . SER A 1 277 ? 4.506 5.880 -13.813 1.00 91.75 277 SER A CA 1
ATOM 2208 C C . SER A 1 277 ? 5.625 4.951 -13.321 1.00 91.75 277 SER A C 1
ATOM 2210 O O . SER A 1 277 ? 6.794 5.251 -13.554 1.00 91.75 277 SER A O 1
ATOM 2212 N N . GLU A 1 278 ? 5.283 3.838 -12.668 1.00 93.19 278 GLU A N 1
ATOM 2213 C CA . GLU A 1 278 ? 6.214 2.767 -12.272 1.00 93.19 278 GLU A CA 1
ATOM 2214 C C . GLU A 1 278 ? 5.907 1.442 -12.976 1.00 93.19 278 GLU A C 1
ATOM 2216 O O . GLU A 1 278 ? 6.505 0.423 -12.643 1.00 93.19 278 GLU A O 1
ATOM 2221 N N . GLY A 1 279 ? 4.980 1.433 -13.937 1.00 93.06 279 GLY A N 1
ATOM 2222 C CA . GLY A 1 279 ? 4.688 0.254 -14.749 1.00 93.06 279 GLY A CA 1
ATOM 2223 C C . GLY A 1 279 ? 3.987 -0.889 -14.007 1.00 93.06 279 GLY A C 1
ATOM 2224 O O . GLY A 1 279 ? 3.966 -2.000 -14.527 1.00 93.06 279 GLY A O 1
ATOM 2225 N N . HIS A 1 280 ? 3.412 -0.642 -12.823 1.00 95.69 280 HIS A N 1
ATOM 2226 C CA . HIS A 1 280 ? 2.565 -1.609 -12.115 1.00 95.69 280 HIS A CA 1
ATOM 2227 C C . HIS A 1 280 ? 1.162 -1.042 -11.923 1.00 95.69 280 HIS A C 1
ATOM 2229 O O . HIS A 1 280 ? 0.934 -0.074 -11.203 1.00 95.69 280 HIS A O 1
ATOM 2235 N N . TYR A 1 281 ? 0.202 -1.622 -12.625 1.00 97.44 281 TYR A N 1
ATOM 2236 C CA . TYR A 1 281 ? -1.187 -1.183 -12.627 1.00 97.44 281 TYR A CA 1
ATOM 2237 C C . TYR A 1 281 ? -2.104 -2.342 -13.036 1.00 97.44 281 TYR A C 1
ATOM 2239 O O . TYR A 1 281 ? -1.658 -3.301 -13.671 1.00 97.44 281 TYR A O 1
ATOM 2247 N N . LEU A 1 282 ? -3.383 -2.234 -12.674 1.00 97.88 282 LEU A N 1
ATOM 2248 C CA . LEU A 1 282 ? -4.463 -3.116 -13.122 1.00 97.88 282 LEU A CA 1
ATOM 2249 C C . 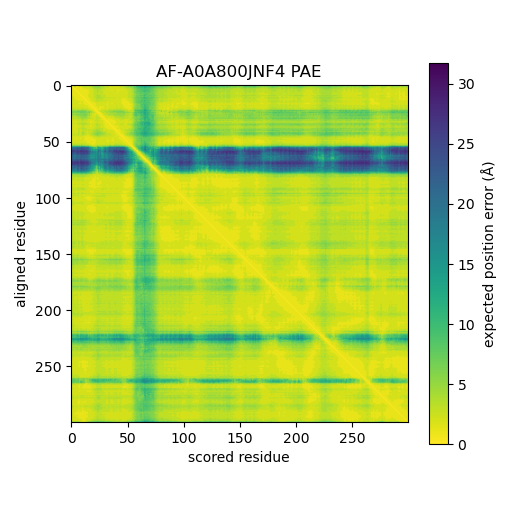LEU A 1 282 ? -5.336 -2.465 -14.196 1.00 97.88 282 LEU A C 1
ATOM 2251 O O . LEU A 1 282 ? -6.049 -3.168 -14.908 1.00 97.88 282 LEU A O 1
ATOM 2255 N N . GLU A 1 283 ? -5.343 -1.131 -14.278 1.00 97.56 283 GLU A N 1
ATOM 2256 C CA . GLU A 1 283 ? -6.156 -0.413 -15.258 1.00 97.56 283 GLU A CA 1
ATOM 2257 C C . GLU A 1 283 ? -5.898 -0.914 -16.693 1.00 97.56 283 GLU A C 1
ATOM 2259 O O . GLU A 1 283 ? -4.757 -1.236 -17.026 1.00 97.56 283 GLU A O 1
ATOM 2264 N N . PRO A 1 284 ? -6.935 -0.971 -17.553 1.00 97.50 284 PRO A N 1
ATOM 2265 C CA . PRO A 1 284 ? -6.766 -1.470 -18.909 1.00 97.50 284 PRO A CA 1
ATOM 2266 C C . PRO A 1 284 ? -5.736 -0.681 -19.716 1.00 97.50 284 PRO A C 1
ATOM 2268 O O . PRO A 1 284 ? -5.736 0.552 -19.691 1.00 97.50 284 PRO A O 1
ATOM 2271 N N . ASP A 1 285 ? -4.911 -1.398 -20.475 1.00 96.62 285 ASP A N 1
ATOM 2272 C CA . ASP A 1 285 ? -3.840 -0.837 -21.302 1.00 96.62 285 ASP A CA 1
ATOM 2273 C C . ASP A 1 285 ? -3.954 -1.269 -22.778 1.00 96.62 285 ASP A C 1
ATOM 2275 O O . ASP A 1 285 ? -4.817 -2.059 -23.162 1.00 96.62 285 ASP A O 1
ATOM 2279 N N . GLU A 1 286 ? -3.082 -0.738 -23.637 1.00 97.12 286 GLU A N 1
ATOM 2280 C CA . GLU A 1 286 ? -3.058 -1.091 -25.065 1.00 97.12 286 GLU A CA 1
ATOM 2281 C C . GLU A 1 286 ? -2.420 -2.463 -25.355 1.00 97.12 286 GLU A C 1
ATOM 2283 O O . GLU A 1 286 ? -2.608 -3.008 -26.443 1.00 97.12 286 GLU A O 1
ATOM 2288 N N . ARG A 1 287 ? -1.651 -3.028 -24.416 1.00 96.19 287 ARG A N 1
ATOM 2289 C CA . ARG A 1 287 ? -0.885 -4.270 -24.606 1.00 96.19 287 ARG A CA 1
ATOM 2290 C C . ARG A 1 287 ? -1.720 -5.513 -24.308 1.00 96.19 287 ARG A C 1
ATOM 2292 O O . ARG A 1 287 ? -1.615 -6.508 -25.021 1.00 96.19 287 ARG A O 1
ATOM 2299 N N . PHE A 1 288 ? -2.519 -5.457 -23.254 1.00 97.88 288 PHE A N 1
ATOM 2300 C CA . PHE A 1 288 ? -3.289 -6.554 -22.690 1.00 97.88 288 PHE A CA 1
ATOM 2301 C C . PHE A 1 288 ? -4.770 -6.214 -22.508 1.00 97.88 288 PHE A C 1
ATOM 2303 O O . PHE A 1 288 ? -5.538 -7.104 -22.144 1.00 97.88 288 PHE A O 1
ATOM 2310 N N . GLY A 1 289 ? -5.213 -4.979 -22.771 1.00 98.12 289 GLY A N 1
ATOM 2311 C CA . GLY A 1 289 ? -6.611 -4.598 -22.576 1.00 98.12 289 GLY A CA 1
ATOM 2312 C C . GLY A 1 289 ? -7.017 -4.819 -21.121 1.00 98.12 289 GLY A C 1
ATOM 2313 O O . GLY A 1 289 ? -6.375 -4.303 -20.216 1.00 98.12 289 GLY A O 1
ATOM 2314 N N . TYR A 1 290 ? -8.046 -5.633 -20.888 1.00 98.25 290 TYR A N 1
ATOM 2315 C CA . TYR A 1 290 ? -8.501 -6.013 -19.544 1.00 98.25 290 TYR A CA 1
ATOM 2316 C C . TYR A 1 290 ? -7.707 -7.169 -18.915 1.00 98.25 290 TYR A C 1
ATOM 2318 O O . TYR A 1 290 ? -8.040 -7.600 -17.813 1.00 98.25 290 TYR A O 1
ATOM 2326 N N . GLY A 1 291 ? -6.655 -7.667 -19.573 1.00 98.56 291 GLY A N 1
ATOM 2327 C CA . GLY A 1 291 ? -5.982 -8.914 -19.210 1.00 98.56 291 GLY A CA 1
ATOM 2328 C C . GLY A 1 291 ? -5.535 -8.999 -17.749 1.00 98.56 291 GLY A C 1
ATOM 2329 O O . GLY A 1 291 ? -5.701 -10.049 -17.138 1.00 98.56 291 GLY A O 1
ATOM 2330 N N . TRP A 1 292 ? -5.033 -7.915 -17.144 1.00 98.50 292 TRP A N 1
ATOM 2331 C CA . TRP A 1 292 ? -4.652 -7.911 -15.721 1.00 98.50 292 TRP A CA 1
ATOM 2332 C C . TRP A 1 292 ? -5.841 -8.129 -14.781 1.00 98.50 292 TRP A C 1
ATOM 2334 O O . TRP A 1 292 ? -5.756 -8.915 -13.838 1.00 98.50 292 TRP A O 1
ATOM 2344 N N . LEU A 1 293 ? -6.958 -7.459 -15.057 1.00 98.62 293 LEU A N 1
ATOM 2345 C CA . LEU A 1 293 ? -8.197 -7.579 -14.292 1.00 98.62 293 LEU A CA 1
ATOM 2346 C C . LEU A 1 293 ? -8.844 -8.953 -14.495 1.00 98.62 293 LEU A C 1
ATOM 2348 O O . LEU A 1 293 ? -9.301 -9.567 -13.535 1.00 98.62 293 LEU A O 1
ATOM 2352 N N . GLU A 1 294 ? -8.850 -9.469 -15.724 1.00 98.69 294 GLU A N 1
ATOM 2353 C CA . GLU A 1 294 ? -9.347 -10.816 -16.031 1.00 98.69 294 GLU A CA 1
ATOM 2354 C C . GLU A 1 294 ? -8.491 -11.900 -15.364 1.00 98.69 294 GLU A C 1
ATOM 2356 O O . GLU A 1 294 ? -9.031 -12.866 -14.825 1.00 98.69 294 GLU A O 1
ATOM 2361 N N . ALA A 1 295 ? -7.167 -11.720 -15.335 1.00 98.69 295 ALA A N 1
ATOM 2362 C CA . ALA A 1 295 ? -6.241 -12.607 -14.640 1.00 98.69 295 ALA A CA 1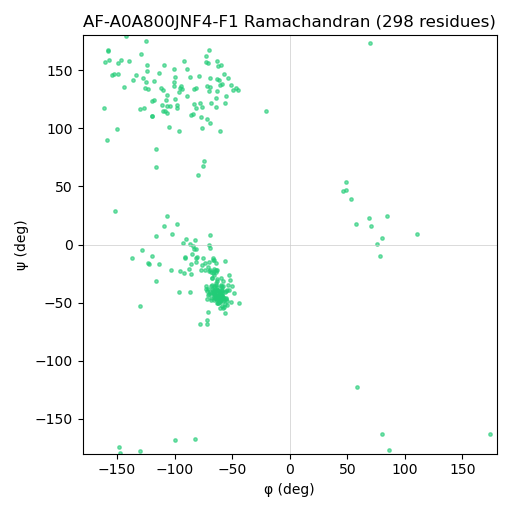
ATOM 2363 C C . ALA A 1 295 ? -6.466 -12.611 -13.123 1.00 98.69 295 ALA A C 1
ATOM 2365 O O . ALA A 1 295 ? -6.497 -13.692 -12.534 1.00 98.69 295 ALA A O 1
ATOM 2366 N N . LEU A 1 296 ? -6.663 -11.434 -12.512 1.00 98.62 296 LEU A N 1
ATOM 2367 C CA . LEU A 1 296 ? -7.044 -11.313 -11.102 1.00 98.62 296 LEU A CA 1
ATOM 2368 C C . LEU A 1 296 ? -8.347 -12.067 -10.835 1.00 98.62 296 LEU A C 1
ATOM 2370 O O . LEU A 1 296 ? -8.373 -12.967 -10.002 1.00 98.62 296 LEU A O 1
ATOM 2374 N N . ARG A 1 297 ? -9.403 -11.752 -11.592 1.00 98.38 297 ARG A N 1
ATOM 2375 C CA . ARG A 1 297 ? -10.723 -12.368 -11.424 1.00 98.38 297 ARG A CA 1
ATOM 2376 C C . ARG A 1 297 ? -10.687 -13.882 -11.598 1.00 98.38 297 ARG A C 1
ATOM 2378 O O . ARG A 1 297 ? -11.394 -14.583 -10.893 1.00 98.38 297 ARG A O 1
ATOM 2385 N N . GLY A 1 298 ? -9.899 -14.383 -12.547 1.00 98.44 298 GLY A N 1
ATOM 2386 C CA . GLY A 1 298 ? -9.752 -15.818 -12.773 1.00 98.44 298 GLY A CA 1
ATOM 2387 C C . GLY A 1 298 ? -8.975 -16.541 -11.671 1.00 98.44 298 GLY A C 1
ATOM 2388 O O . GLY A 1 298 ? -9.055 -17.764 -11.599 1.00 98.44 298 GLY A O 1
ATOM 2389 N N . ALA A 1 299 ? -8.196 -15.821 -10.857 1.00 97.69 299 ALA A N 1
ATOM 2390 C CA . ALA A 1 299 ? -7.428 -16.400 -9.760 1.00 97.69 299 ALA A CA 1
ATOM 2391 C C . ALA A 1 299 ? -8.238 -16.541 -8.458 1.00 97.69 299 ALA A C 1
ATOM 2393 O O . ALA A 1 299 ? -7.888 -17.391 -7.634 1.00 97.69 299 ALA A O 1
ATOM 2394 N N . LEU A 1 300 ? -9.278 -15.723 -8.276 1.00 93.25 300 LEU A N 1
ATOM 2395 C CA . LEU A 1 300 ? -10.224 -15.794 -7.158 1.00 93.25 300 LEU A CA 1
ATOM 2396 C C . LEU A 1 300 ? -11.122 -17.034 -7.284 1.00 93.25 300 LEU A C 1
ATOM 2398 O O . LEU A 1 300 ? -11.217 -17.778 -6.285 1.00 93.25 300 LEU A O 1
#

Secondary structure (DSSP, 8-state):
-HHHHHHHHHTT--EEEEEEEEETTEEESHHIIIIIITTSTTTTTSEEEEEE--S--SSSSSS--TTSPP--GGG-----HHHHHHHHHHHIIIIITSTTB-EETTEEEEEESSHHHHHHHHHHHHHHHHHHHHHHHHHHTTPPPEEEEEES--HHHHTTHHHHT--EEE-S---S-TTS-SEEEHHHHHHHHHTTHHHHHHHHTS-B--EEES--B-GGGGGGG-S---SSTTSS-EEE---HHHHHHHHHHHHHHHHHHT-TT---EEE-SEEGGGTEE-S-BTTTBTHHHHHHHHH-